Protein AF-A0A9P4HRK6-F1 (afdb_monomer_lite)

Sequence (209 aa):
PSHSWQYAALIAGALSLLVDLEAGLVAAPEVRLLEMAVCRDWYRKREPDIIGPPPWSYVPEALCKGDGIQVELAWVRAWKAVAGAVPGYLHETLPTRLVWASAAFQFLGGGNRVLLSLVNTVIVDVAPKEKRINLLREILMTDRFFTREDRTTTFYLIGAAVFLTDILSSLAGAVLLSRDLWLPYKFATPILLLAFPLTLALPETLPQP

Radius of gyration: 23.63 Å; chains: 1; bounding box: 54×34×72 Å

Secondary structure (DSSP, 8-state):
-TTHHHHHHHHHHHHHHHHHHHHHHHHHHHHHHHHHHHHHHHHHTT-GGGSPPTTT----GGGGGSHHHHHHHHHHHHHHHHHTTHHHHTTTTS-TTTHHHHTTSS-SS-HHHHHHHHHHHHHHHHS------SSTTTT---TTSS-S-TTHHHHHHHHHHHHHHHHHHHHHHHHHHTT-TTHHHHHHHHHHHHHHHHHTTS-SSPPP-

Organism: NCBI:txid1314787

pLDDT: mean 76.78, std 16.69, range [40.75, 95.88]

Foldseek 3Di:
DVCLLVLLLVLLLLLLLLQLLLCLLCVVLVLVVLLFVLLQVVCVVPPQVQFDDDDVRTHDPVSSPDPVSVVVSVVVVVVLVVQLCVCVVCVVPDDPVCVVVCCPGCVNPPGSVVSNVVSLVSLQPSQDDDPDDDPVPPPDPPPPDDDDDRRVVSVVVSVVSSVVSSVVSNVNSVVLCVPPSCRSVVVSVVSVVVSVVSVVVNDPDDDDD

Structure (mmCIF, N/CA/C/O backbone):
data_AF-A0A9P4HRK6-F1
#
_entry.id   AF-A0A9P4HRK6-F1
#
loop_
_atom_site.group_PDB
_atom_site.id
_atom_site.type_symbol
_atom_site.label_atom_id
_atom_site.label_alt_id
_atom_site.label_comp_id
_atom_site.label_asym_id
_atom_site.label_entity_id
_atom_site.label_seq_id
_atom_site.pdbx_PDB_ins_code
_atom_site.Cartn_x
_atom_site.Cartn_y
_atom_site.Cartn_z
_atom_site.occupancy
_atom_site.B_iso_or_equiv
_atom_site.auth_seq_id
_atom_site.auth_comp_id
_atom_site.auth_asym_id
_atom_site.auth_atom_id
_atom_site.pdbx_PDB_model_num
ATOM 1 N N . PRO A 1 1 ? -21.243 -5.279 31.121 1.00 51.66 1 PRO A N 1
ATOM 2 C CA . PRO A 1 1 ? -21.645 -4.095 30.317 1.00 51.66 1 PRO A CA 1
ATOM 3 C C . PRO A 1 1 ? -20.504 -3.086 30.088 1.00 51.66 1 PRO A C 1
ATOM 5 O O . PRO A 1 1 ? -20.227 -2.748 28.946 1.00 51.66 1 PRO A O 1
ATOM 8 N N . SER A 1 2 ? -19.825 -2.620 31.143 1.00 53.25 2 SER A N 1
ATOM 9 C CA . SER A 1 2 ? -18.851 -1.512 31.079 1.00 53.25 2 SER A CA 1
ATOM 10 C C . SER A 1 2 ? -17.565 -1.780 30.282 1.00 53.25 2 SER A C 1
ATOM 12 O O . SER A 1 2 ? -17.041 -0.845 29.696 1.00 53.25 2 SER A O 1
ATOM 14 N N . HIS A 1 3 ? -17.057 -3.015 30.219 1.00 59.84 3 HIS A N 1
ATOM 15 C CA . HIS A 1 3 ? -15.804 -3.319 29.500 1.00 59.84 3 HIS A CA 1
ATOM 16 C C . HIS A 1 3 ? -15.975 -3.596 27.995 1.00 59.84 3 HIS A C 1
ATOM 18 O O . HIS A 1 3 ? -14.996 -3.572 27.253 1.00 59.84 3 HIS A O 1
ATOM 24 N N . SER A 1 4 ? -17.199 -3.845 27.518 1.00 68.81 4 SER A N 1
ATOM 25 C CA . SER A 1 4 ? -17.443 -4.293 26.137 1.00 68.81 4 SER A CA 1
ATOM 26 C C . SER A 1 4 ? -17.054 -3.247 25.083 1.00 68.81 4 SER A C 1
ATOM 28 O O . SER A 1 4 ? -16.526 -3.608 24.035 1.00 68.81 4 SER A O 1
ATOM 30 N N . TRP A 1 5 ? -17.256 -1.955 25.371 1.00 71.25 5 TRP A N 1
ATOM 31 C CA . TRP A 1 5 ? -16.867 -0.869 24.463 1.00 71.25 5 TRP A CA 1
ATOM 32 C C . TRP A 1 5 ? -15.348 -0.642 24.441 1.00 71.25 5 TRP A C 1
ATOM 34 O O . TRP A 1 5 ? -14.784 -0.379 23.384 1.00 71.25 5 TRP A O 1
ATOM 44 N N . GLN A 1 6 ? -14.669 -0.815 25.582 1.00 74.25 6 GLN A N 1
ATOM 45 C CA . GLN A 1 6 ? -13.210 -0.685 25.685 1.00 74.25 6 GLN A CA 1
ATOM 46 C C . GLN A 1 6 ? -12.507 -1.738 24.820 1.00 74.25 6 GLN A C 1
ATOM 48 O O . GLN A 1 6 ? -11.583 -1.418 24.079 1.00 74.25 6 GLN A O 1
ATOM 53 N N . TYR A 1 7 ? -12.989 -2.984 24.867 1.00 77.75 7 TYR A N 1
ATOM 54 C CA . TYR A 1 7 ? -12.492 -4.082 24.035 1.00 77.75 7 TYR A CA 1
ATOM 55 C C . TYR A 1 7 ? -12.660 -3.795 22.534 1.00 77.75 7 TYR A C 1
ATOM 57 O O . TYR A 1 7 ? -11.699 -3.908 21.775 1.00 77.75 7 TYR A O 1
ATOM 65 N N . ALA A 1 8 ? -13.849 -3.345 22.115 1.00 78.31 8 ALA A N 1
ATOM 66 C CA . ALA A 1 8 ? -14.118 -2.990 20.722 1.00 78.31 8 ALA A CA 1
ATOM 67 C C . ALA A 1 8 ? -13.233 -1.828 20.229 1.00 78.31 8 ALA A C 1
ATOM 69 O O . ALA A 1 8 ? -12.660 -1.913 19.144 1.00 78.31 8 ALA A O 1
ATOM 70 N N . ALA A 1 9 ? -13.056 -0.778 21.041 1.00 77.69 9 ALA A N 1
ATOM 71 C CA . ALA A 1 9 ? -12.191 0.357 20.714 1.00 77.69 9 ALA A CA 1
ATOM 72 C C . ALA A 1 9 ? -10.701 -0.030 20.623 1.00 77.69 9 ALA A C 1
ATOM 74 O O . ALA A 1 9 ? -9.990 0.478 19.756 1.00 77.69 9 ALA A O 1
ATOM 75 N N . LEU A 1 10 ? -10.231 -0.953 21.472 1.00 81.56 10 LEU A N 1
ATOM 76 C CA . LEU A 1 10 ? -8.856 -1.465 21.425 1.00 81.56 10 LEU A CA 1
ATOM 77 C C . LEU A 1 10 ? -8.591 -2.313 20.173 1.00 81.56 10 LEU A C 1
ATOM 79 O O . LEU A 1 10 ? -7.548 -2.133 19.547 1.00 81.56 10 LEU A O 1
ATOM 83 N N . ILE A 1 11 ? -9.522 -3.190 19.772 1.00 83.69 11 ILE A N 1
ATOM 84 C CA . ILE A 1 11 ? -9.390 -3.960 18.521 1.00 83.69 11 ILE A CA 1
ATOM 85 C C . ILE A 1 11 ? -9.445 -3.027 17.309 1.00 83.69 11 ILE A C 1
ATOM 87 O O . ILE A 1 11 ? -8.603 -3.144 16.424 1.00 83.69 11 ILE A O 1
ATOM 91 N N . ALA A 1 12 ? -10.379 -2.072 17.289 1.00 81.75 12 ALA A N 1
ATOM 92 C CA . ALA A 1 12 ? -10.478 -1.069 16.232 1.00 81.75 12 ALA A CA 1
ATOM 93 C C . ALA A 1 12 ? -9.172 -0.263 16.080 1.00 81.75 12 ALA A C 1
ATOM 95 O O . ALA A 1 12 ? -8.618 -0.185 14.986 1.00 81.75 12 ALA A O 1
ATOM 96 N N . GLY A 1 13 ? -8.625 0.264 17.182 1.00 83.56 13 GLY A N 1
ATOM 97 C CA . GLY A 1 13 ? -7.347 0.980 17.171 1.00 83.56 13 GLY A CA 1
ATOM 98 C C . GLY A 1 13 ? -6.170 0.107 16.720 1.00 83.56 13 GLY A C 1
ATOM 99 O O . GLY A 1 13 ? -5.383 0.533 15.878 1.00 83.56 13 GLY A O 1
ATOM 100 N N . ALA A 1 14 ? -6.065 -1.128 17.224 1.00 86.31 14 ALA A N 1
ATOM 101 C CA . ALA A 1 14 ? -5.019 -2.067 16.814 1.00 86.31 14 ALA A CA 1
ATOM 102 C C . ALA A 1 14 ? -5.104 -2.428 15.321 1.00 86.31 14 ALA A C 1
ATOM 104 O O . ALA A 1 14 ? -4.073 -2.539 14.660 1.00 86.31 14 ALA A O 1
ATOM 105 N N . LEU A 1 15 ? -6.319 -2.571 14.784 1.00 86.56 15 LEU A N 1
ATOM 106 C CA . LEU A 1 15 ? -6.559 -2.865 13.375 1.00 86.56 15 LEU A CA 1
ATOM 107 C C . LEU A 1 15 ? -6.090 -1.720 12.465 1.00 86.56 15 LEU A C 1
ATOM 109 O O . LEU A 1 15 ? -5.368 -1.999 11.513 1.00 86.56 15 LEU A O 1
ATOM 113 N N . SER A 1 16 ? -6.406 -0.454 12.778 1.00 86.31 16 SER A N 1
ATOM 114 C CA . SER A 1 16 ? -5.853 0.693 12.031 1.00 86.31 16 SER A CA 1
ATOM 115 C C . SER A 1 16 ? -4.323 0.676 12.042 1.00 86.31 16 SER A C 1
ATOM 117 O O . SER A 1 16 ? -3.693 0.669 10.988 1.00 86.31 16 SER A O 1
ATOM 119 N N . LEU A 1 17 ? -3.717 0.570 13.233 1.00 88.69 17 LEU A N 1
ATOM 120 C CA . LEU A 1 17 ? -2.260 0.612 13.395 1.00 88.69 17 LEU A CA 1
ATOM 121 C C . LEU A 1 17 ? -1.539 -0.498 12.615 1.00 88.69 17 LEU A C 1
ATOM 123 O O . LEU A 1 17 ? -0.464 -0.256 12.077 1.00 88.69 17 LEU A O 1
ATOM 127 N N . LEU A 1 18 ? -2.113 -1.701 12.518 1.00 90.31 18 LEU A N 1
ATOM 128 C CA . LEU A 1 18 ? -1.525 -2.799 11.744 1.00 90.31 18 LEU A CA 1
ATOM 129 C C . LEU A 1 18 ? -1.595 -2.571 10.229 1.00 90.31 18 LEU A C 1
ATOM 131 O O . LEU A 1 18 ? -0.656 -2.933 9.521 1.00 90.31 18 LEU A O 1
ATOM 135 N N . VAL A 1 19 ? -2.680 -1.979 9.729 1.00 87.38 19 VAL A N 1
ATOM 136 C CA . VAL A 1 19 ? -2.866 -1.744 8.288 1.00 87.38 19 VAL A CA 1
ATOM 137 C C . VAL A 1 19 ? -2.069 -0.520 7.827 1.00 87.38 19 VAL A C 1
ATOM 139 O O . VAL A 1 19 ? -1.471 -0.551 6.754 1.00 87.38 19 VAL A O 1
ATOM 142 N N . ASP A 1 20 ? -1.962 0.522 8.652 1.00 89.62 20 ASP A N 1
ATOM 143 C CA . ASP A 1 20 ? -1.097 1.670 8.358 1.00 89.62 20 ASP A CA 1
ATOM 144 C C . ASP A 1 20 ? 0.397 1.300 8.454 1.00 89.62 20 ASP A C 1
ATOM 146 O O . ASP A 1 20 ? 1.196 1.735 7.623 1.00 89.62 20 ASP A O 1
ATOM 150 N N . LEU A 1 21 ? 0.772 0.411 9.388 1.00 91.56 21 LEU A N 1
ATOM 151 C CA . LEU A 1 21 ? 2.111 -0.190 9.456 1.00 91.56 21 LEU A CA 1
ATOM 152 C C . LEU A 1 21 ? 2.451 -0.996 8.191 1.00 91.56 21 LEU A C 1
ATOM 154 O O . LEU A 1 21 ? 3.575 -0.907 7.700 1.00 91.56 21 LEU A O 1
ATOM 158 N N . GLU A 1 22 ? 1.503 -1.779 7.669 1.00 92.19 22 GLU A N 1
ATOM 159 C CA . GLU A 1 22 ? 1.645 -2.528 6.413 1.00 92.19 22 GLU A CA 1
ATOM 160 C C . GLU A 1 22 ? 1.851 -1.580 5.225 1.00 92.19 22 GLU A C 1
ATOM 162 O O . GLU A 1 22 ? 2.860 -1.682 4.521 1.00 92.19 22 GLU A O 1
ATOM 167 N N . ALA A 1 23 ? 0.948 -0.608 5.067 1.00 88.81 23 ALA A N 1
ATOM 168 C CA . ALA A 1 23 ? 0.941 0.329 3.951 1.00 88.81 23 ALA A CA 1
ATOM 169 C C . ALA A 1 23 ? 2.232 1.164 3.876 1.00 88.81 23 ALA A C 1
ATOM 171 O O . ALA A 1 23 ? 2.829 1.282 2.799 1.00 88.81 23 ALA A O 1
ATOM 172 N N . GLY A 1 24 ? 2.704 1.705 5.006 1.00 91.56 24 GLY A N 1
ATOM 173 C CA . GLY A 1 24 ? 3.952 2.471 5.053 1.00 91.56 24 GLY A CA 1
ATOM 174 C C . GLY A 1 24 ? 5.199 1.614 4.800 1.00 91.56 24 GLY A C 1
ATOM 175 O O . GLY A 1 24 ? 6.128 2.070 4.128 1.00 91.56 24 GLY A O 1
ATOM 176 N N . LEU A 1 25 ? 5.204 0.339 5.226 1.00 93.12 25 LEU A N 1
ATOM 177 C CA . LEU A 1 25 ? 6.303 -0.589 4.923 1.00 93.12 25 LEU A CA 1
ATOM 178 C C . LEU A 1 25 ? 6.480 -0.819 3.414 1.00 93.12 25 LEU A C 1
ATOM 180 O O . LEU A 1 25 ? 7.618 -0.948 2.959 1.00 93.12 25 LEU A O 1
ATOM 184 N N . VAL A 1 26 ? 5.386 -0.898 2.643 1.00 92.69 26 VAL A N 1
ATOM 185 C CA . VAL A 1 26 ? 5.423 -1.232 1.203 1.00 92.69 26 VAL A CA 1
ATOM 186 C C . VAL A 1 26 ? 5.451 -0.018 0.269 1.00 92.69 26 VAL A C 1
ATOM 188 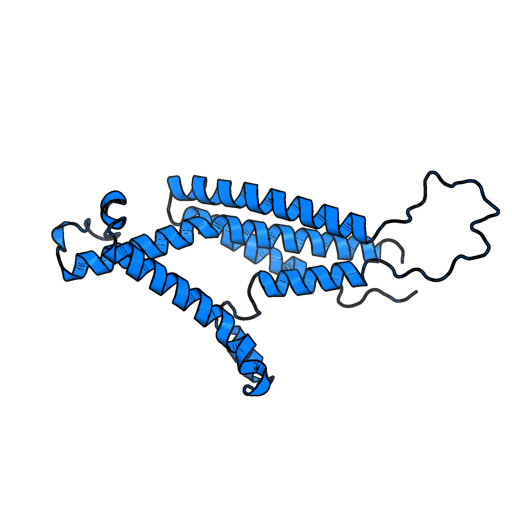O O . VAL A 1 26 ? 5.894 -0.156 -0.87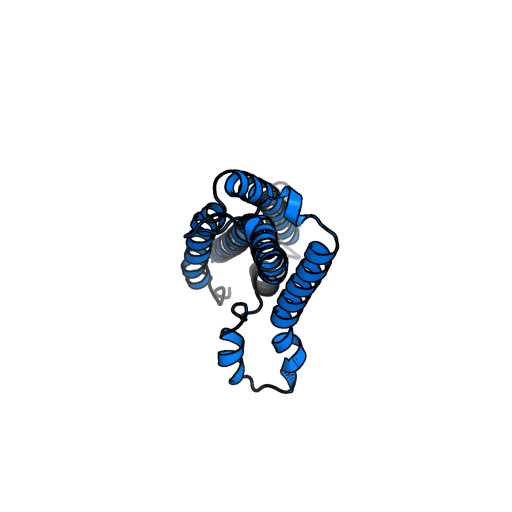3 1.00 92.69 26 VAL A O 1
ATOM 191 N N . ALA A 1 27 ? 5.065 1.175 0.737 1.00 90.44 27 ALA A N 1
ATOM 192 C CA . ALA A 1 27 ? 4.902 2.374 -0.093 1.00 90.44 27 ALA A CA 1
ATOM 193 C C . ALA A 1 27 ? 6.147 2.757 -0.923 1.00 90.44 27 ALA A C 1
ATOM 195 O O . ALA A 1 27 ? 6.054 2.944 -2.139 1.00 90.44 27 ALA A O 1
ATOM 196 N N . ALA A 1 28 ? 7.325 2.861 -0.298 1.00 91.94 28 ALA A N 1
ATOM 197 C CA . ALA A 1 28 ? 8.573 3.161 -1.010 1.00 91.94 28 ALA A CA 1
ATOM 198 C C . ALA A 1 28 ? 9.122 1.961 -1.827 1.00 91.94 28 ALA A C 1
ATOM 200 O O . ALA A 1 28 ? 9.482 2.158 -2.995 1.00 91.94 28 ALA A O 1
ATOM 201 N N . PRO A 1 29 ? 9.148 0.718 -1.294 1.00 91.38 29 PRO A N 1
ATOM 202 C CA . PRO A 1 29 ? 9.511 -0.477 -2.064 1.00 91.38 29 PRO A CA 1
ATOM 203 C C . PRO A 1 29 ? 8.697 -0.692 -3.340 1.00 91.38 29 PRO A C 1
ATOM 205 O O . PRO A 1 29 ? 9.256 -1.119 -4.349 1.00 91.38 29 PRO A O 1
ATOM 208 N N . GLU A 1 30 ? 7.394 -0.397 -3.327 1.00 91.25 30 GLU A N 1
ATOM 209 C CA . GLU A 1 30 ? 6.526 -0.503 -4.505 1.00 91.25 30 GLU A CA 1
ATOM 210 C C . GLU A 1 30 ? 7.011 0.385 -5.651 1.00 91.25 30 GLU A C 1
ATOM 212 O O . GLU A 1 30 ? 7.207 -0.095 -6.769 1.00 91.25 30 GLU A O 1
ATOM 217 N N . VAL A 1 31 ? 7.239 1.674 -5.379 1.00 92.00 31 VAL A N 1
ATOM 218 C CA . VAL A 1 31 ? 7.697 2.622 -6.405 1.00 92.00 31 VAL A CA 1
ATOM 219 C C . VAL A 1 31 ? 9.032 2.164 -6.990 1.00 92.00 31 VAL A C 1
ATOM 221 O O . VAL A 1 31 ? 9.227 2.246 -8.202 1.00 92.00 31 VAL A O 1
ATOM 224 N N . ARG A 1 32 ? 9.919 1.608 -6.155 1.00 91.75 32 ARG A N 1
ATOM 225 C CA . ARG A 1 32 ? 11.226 1.100 -6.584 1.00 91.75 32 ARG A CA 1
ATOM 226 C C . ARG A 1 32 ? 11.139 -0.193 -7.406 1.00 91.75 32 ARG A C 1
ATOM 228 O O . ARG A 1 32 ? 11.883 -0.338 -8.374 1.00 91.75 32 ARG A O 1
ATOM 235 N N . LEU A 1 33 ? 10.218 -1.102 -7.076 1.00 90.50 33 LEU A N 1
ATOM 236 C CA . LEU A 1 33 ? 9.906 -2.293 -7.882 1.00 90.50 33 LEU A CA 1
ATOM 237 C C . LEU A 1 33 ? 9.362 -1.917 -9.265 1.00 90.50 33 LEU A C 1
ATOM 239 O O . LEU A 1 33 ? 9.834 -2.442 -10.273 1.00 90.50 33 LEU A O 1
ATOM 243 N N . LEU A 1 34 ? 8.399 -0.990 -9.316 1.00 91.50 34 LEU A N 1
ATOM 244 C CA . LEU A 1 34 ? 7.810 -0.512 -10.569 1.00 91.50 34 LEU A CA 1
ATOM 245 C C . LEU A 1 34 ? 8.852 0.211 -11.434 1.00 91.50 34 LEU A C 1
ATOM 247 O O . LEU A 1 34 ? 8.955 -0.076 -12.625 1.00 91.50 34 LEU A O 1
ATOM 251 N N . GLU A 1 35 ? 9.676 1.079 -10.837 1.00 93.75 35 GLU A N 1
ATOM 252 C CA . GLU A 1 35 ? 10.785 1.752 -11.526 1.00 93.75 35 GLU A CA 1
ATOM 253 C C . GLU A 1 35 ? 11.758 0.738 -12.138 1.00 93.75 35 GLU A C 1
ATOM 255 O O . GLU A 1 35 ? 12.137 0.863 -13.299 1.00 93.75 35 GLU A O 1
ATOM 260 N N . MET A 1 36 ? 12.129 -0.302 -11.385 1.00 90.69 36 MET A N 1
ATOM 261 C CA . MET A 1 36 ? 13.042 -1.350 -11.842 1.00 90.69 36 MET A CA 1
ATOM 262 C C . MET A 1 36 ? 12.465 -2.186 -12.994 1.00 90.69 36 MET A C 1
ATOM 264 O O . MET A 1 36 ? 13.203 -2.547 -13.912 1.00 90.69 36 MET A O 1
ATOM 268 N N . ALA A 1 37 ? 11.161 -2.479 -12.968 1.00 91.00 37 ALA A N 1
ATOM 269 C CA . ALA A 1 37 ? 10.478 -3.197 -14.041 1.00 91.00 37 ALA A CA 1
ATOM 270 C C . ALA A 1 37 ? 10.422 -2.363 -15.334 1.00 91.00 37 ALA A C 1
ATOM 272 O O . ALA A 1 37 ? 10.894 -2.822 -16.375 1.00 91.00 37 ALA A O 1
ATOM 273 N N . VAL A 1 38 ? 9.942 -1.116 -15.248 1.00 94.00 38 VAL A N 1
ATOM 274 C CA . VAL A 1 38 ? 9.873 -0.184 -16.389 1.00 94.00 38 VAL A CA 1
ATOM 275 C C . VAL A 1 38 ? 11.269 0.074 -16.966 1.00 94.00 38 VAL A C 1
ATOM 277 O O . VAL A 1 38 ? 11.471 -0.042 -18.170 1.00 94.00 38 VAL A O 1
ATOM 280 N N . CYS A 1 39 ? 12.265 0.326 -16.113 1.00 94.12 39 CYS A N 1
ATOM 281 C CA . CYS A 1 39 ? 13.660 0.519 -16.512 1.00 94.12 39 CYS A CA 1
ATOM 282 C C . CYS A 1 39 ? 14.227 -0.694 -17.276 1.00 94.12 39 CYS A C 1
ATOM 284 O O . CYS A 1 39 ? 14.850 -0.534 -18.328 1.00 94.12 39 CYS A O 1
ATOM 286 N N . ARG A 1 40 ? 13.959 -1.922 -16.808 1.00 91.81 40 ARG A N 1
ATOM 287 C CA . ARG A 1 40 ? 14.360 -3.153 -17.509 1.00 91.81 40 ARG A CA 1
ATOM 288 C C . ARG A 1 40 ? 13.714 -3.263 -18.889 1.00 91.81 40 ARG A C 1
ATOM 290 O O . ARG A 1 40 ? 14.416 -3.563 -19.852 1.00 91.81 40 ARG A O 1
ATOM 297 N N . ASP A 1 41 ? 12.408 -3.029 -19.004 1.00 91.75 41 ASP A N 1
ATOM 298 C CA . ASP A 1 41 ? 11.696 -3.130 -20.285 1.00 91.75 41 ASP A CA 1
ATOM 299 C C . ASP A 1 41 ? 12.005 -1.973 -21.251 1.00 91.75 41 ASP A C 1
ATOM 301 O O . ASP A 1 41 ? 11.934 -2.152 -22.472 1.00 91.75 41 ASP A O 1
ATOM 305 N N . TRP A 1 42 ? 12.422 -0.818 -20.728 1.00 93.00 42 TRP A N 1
ATOM 306 C CA . TRP A 1 42 ? 12.937 0.312 -21.500 1.00 93.00 42 TRP A CA 1
ATOM 307 C C . TRP A 1 42 ? 14.276 -0.011 -22.175 1.00 93.00 42 TRP A C 1
ATOM 309 O O . TRP A 1 42 ? 14.427 0.233 -23.377 1.00 93.00 42 TRP A O 1
ATOM 319 N N . TYR A 1 43 ? 15.223 -0.591 -21.428 1.00 92.88 43 TYR A N 1
ATOM 320 C CA . TYR A 1 43 ? 16.538 -0.987 -21.948 1.00 92.88 43 TYR A CA 1
ATOM 321 C C . TYR A 1 43 ? 16.480 -2.248 -22.819 1.00 92.88 43 TYR A C 1
ATOM 323 O O . TYR A 1 43 ? 17.116 -2.287 -23.870 1.00 92.88 43 TYR A O 1
ATOM 331 N N . ARG A 1 44 ? 15.629 -3.228 -22.481 1.00 90.94 44 ARG A N 1
ATOM 332 C CA . ARG A 1 44 ? 15.424 -4.481 -23.244 1.00 90.94 44 ARG A CA 1
ATOM 333 C C . ARG A 1 44 ? 15.075 -4.259 -24.723 1.00 90.94 44 ARG A C 1
ATOM 335 O O . ARG A 1 44 ? 15.342 -5.130 -25.542 1.00 90.94 44 ARG A O 1
ATOM 342 N N . LYS A 1 45 ? 14.473 -3.113 -25.059 1.00 91.56 45 LYS A N 1
ATOM 343 C CA . LYS A 1 45 ? 14.066 -2.729 -26.424 1.00 91.56 45 LYS A CA 1
ATOM 344 C C . LYS A 1 45 ? 15.100 -1.865 -27.167 1.00 91.56 45 LYS A C 1
ATOM 346 O O . LYS A 1 45 ? 14.834 -1.488 -28.305 1.00 91.56 45 LYS A O 1
ATOM 351 N N . ARG A 1 46 ? 16.214 -1.484 -26.527 1.00 92.12 46 ARG A N 1
ATOM 352 C CA . ARG A 1 46 ? 17.173 -0.482 -27.037 1.00 92.12 46 ARG A CA 1
ATOM 353 C C . ARG A 1 46 ? 18.625 -0.941 -26.932 1.00 92.12 46 ARG A C 1
ATOM 355 O O . ARG A 1 46 ? 19.302 -1.053 -27.943 1.00 92.12 46 ARG A O 1
ATOM 362 N N . GLU A 1 47 ? 19.070 -1.216 -25.712 1.00 92.00 47 GLU A N 1
ATOM 363 C CA . GLU A 1 47 ? 20.460 -1.501 -25.347 1.00 92.00 47 GLU A CA 1
ATOM 364 C C . GLU A 1 47 ? 20.446 -2.643 -24.313 1.00 92.00 47 GLU A C 1
ATOM 366 O O . GLU A 1 47 ? 20.498 -2.400 -23.103 1.00 92.00 47 GLU A O 1
ATOM 371 N N . PRO A 1 48 ? 20.284 -3.905 -24.759 1.00 89.69 48 PRO A N 1
ATOM 372 C CA . PRO A 1 48 ? 20.135 -5.045 -23.855 1.00 89.69 48 PRO A CA 1
ATOM 373 C C . PRO A 1 48 ? 21.415 -5.349 -23.063 1.00 89.69 48 PRO A C 1
ATOM 375 O O . PRO A 1 48 ? 21.318 -5.898 -21.970 1.00 89.69 48 PRO A O 1
ATOM 378 N N . ASP A 1 49 ? 22.586 -4.944 -23.562 1.00 89.38 49 ASP A N 1
ATOM 379 C CA . ASP A 1 49 ? 23.901 -5.200 -22.949 1.00 89.38 49 ASP A CA 1
ATOM 380 C C . ASP A 1 49 ? 24.103 -4.479 -21.599 1.00 89.38 49 ASP A C 1
ATOM 382 O O . ASP A 1 49 ? 24.971 -4.848 -20.810 1.00 89.38 49 ASP A O 1
ATOM 386 N N . ILE A 1 50 ? 23.276 -3.468 -21.308 1.00 89.19 50 ILE A N 1
ATOM 387 C CA . ILE A 1 50 ? 23.231 -2.752 -20.019 1.00 89.19 50 ILE A CA 1
ATOM 388 C C . ILE A 1 50 ? 22.557 -3.602 -18.922 1.00 89.19 50 ILE A C 1
ATOM 390 O O . ILE A 1 50 ? 22.721 -3.343 -17.725 1.00 89.19 50 ILE A O 1
ATOM 394 N N . ILE A 1 51 ? 21.786 -4.623 -19.305 1.00 89.88 51 ILE A N 1
ATOM 395 C CA . ILE A 1 51 ? 21.049 -5.484 -18.381 1.00 89.88 51 ILE A CA 1
ATOM 396 C C . ILE A 1 51 ? 21.984 -6.573 -17.846 1.00 89.88 51 ILE A C 1
ATOM 398 O O . ILE A 1 51 ? 22.581 -7.331 -18.605 1.00 89.88 51 ILE A O 1
ATOM 402 N N . GLY A 1 52 ? 22.066 -6.697 -16.518 1.00 85.44 52 GLY A N 1
ATOM 403 C CA . GLY A 1 52 ? 22.881 -7.729 -15.880 1.00 85.44 52 GLY A CA 1
ATOM 404 C C . GLY A 1 52 ? 22.478 -9.168 -16.258 1.00 85.44 52 GLY A C 1
ATOM 405 O O . GLY A 1 52 ? 21.368 -9.416 -16.746 1.00 85.44 52 GLY A O 1
ATOM 406 N N . PRO A 1 53 ? 23.350 -10.155 -15.989 1.00 85.12 53 PRO A N 1
ATOM 407 C CA . PRO A 1 53 ? 23.068 -11.552 -16.300 1.00 85.12 53 PRO A CA 1
ATOM 408 C C . PRO A 1 53 ? 21.834 -12.102 -15.548 1.00 85.12 53 PRO A C 1
ATOM 410 O O . PRO A 1 53 ? 21.437 -11.577 -14.496 1.00 85.12 53 PRO A O 1
ATOM 413 N N . PRO A 1 54 ? 21.214 -13.181 -16.064 1.00 81.62 54 PRO A N 1
ATOM 414 C CA . PRO A 1 54 ? 20.188 -13.926 -15.338 1.00 81.62 54 PRO A CA 1
ATOM 415 C C . PRO A 1 54 ? 20.758 -14.537 -14.036 1.00 81.62 54 PRO A C 1
ATOM 417 O O . PRO A 1 54 ? 21.969 -14.732 -13.926 1.00 81.62 54 PRO A O 1
ATOM 420 N N . PRO A 1 55 ? 19.912 -14.862 -13.037 1.00 75.75 55 PRO A N 1
ATOM 421 C CA . PRO A 1 55 ? 18.448 -14.894 -13.103 1.00 75.75 55 PRO A CA 1
ATOM 422 C C . PRO A 1 55 ? 17.769 -13.530 -12.912 1.00 75.75 55 PRO A C 1
ATOM 424 O O . PRO A 1 55 ? 16.630 -13.361 -13.335 1.00 75.75 55 PRO A O 1
ATOM 427 N N . TRP A 1 56 ? 18.438 -12.560 -12.280 1.00 72.31 56 TRP A N 1
ATOM 428 C CA . TRP A 1 56 ? 17.768 -11.343 -11.809 1.00 72.31 56 TRP A CA 1
ATOM 429 C C . TRP A 1 56 ? 17.757 -10.185 -12.801 1.00 72.31 56 TRP A C 1
ATOM 431 O O . TRP A 1 56 ? 16.891 -9.324 -12.668 1.00 72.31 56 TRP A O 1
ATOM 441 N N . SER A 1 57 ? 18.678 -10.139 -13.772 1.00 82.31 57 SER A N 1
ATOM 442 C CA . SER A 1 57 ? 18.713 -9.132 -14.846 1.00 82.31 57 SER A CA 1
ATOM 443 C C . SER A 1 57 ? 18.483 -7.691 -14.374 1.00 82.31 57 SER A C 1
ATOM 445 O O . SER A 1 57 ? 17.570 -6.989 -1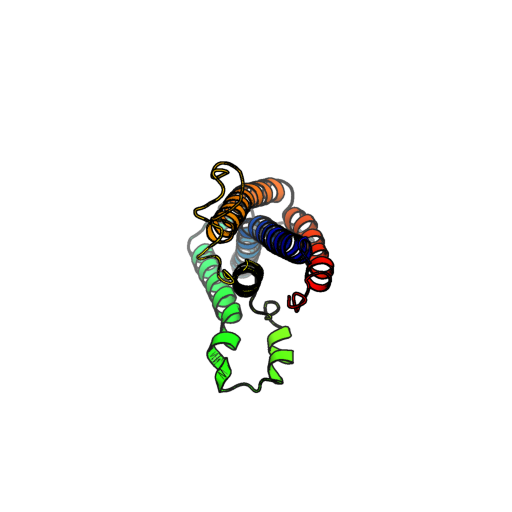4.815 1.00 82.31 57 SER A O 1
ATOM 447 N N . TYR A 1 58 ? 19.265 -7.272 -13.383 1.00 86.06 58 TYR A N 1
ATOM 448 C CA . TYR A 1 58 ? 19.167 -5.944 -12.781 1.00 86.06 58 TYR A CA 1
ATOM 449 C C . TYR A 1 58 ? 19.776 -4.856 -13.682 1.00 86.06 58 TYR A C 1
ATOM 451 O O . TYR A 1 58 ? 20.697 -5.129 -14.450 1.00 86.06 58 TYR A O 1
ATOM 459 N N . VAL A 1 59 ? 19.266 -3.628 -13.561 1.00 91.06 59 VAL A N 1
ATOM 460 C CA . VAL A 1 59 ? 19.808 -2.416 -14.194 1.00 91.06 59 VAL A CA 1
ATOM 461 C C . VAL A 1 59 ? 20.188 -1.436 -13.072 1.00 91.06 59 VAL A C 1
ATOM 463 O O . VAL A 1 59 ? 19.357 -1.210 -12.188 1.00 91.06 59 VAL A O 1
ATOM 466 N N . PRO A 1 60 ? 21.411 -0.868 -13.055 1.00 89.69 60 PRO A N 1
ATOM 467 C CA . PRO A 1 60 ? 21.849 0.073 -12.022 1.00 89.69 60 PRO A CA 1
ATOM 468 C C . PRO A 1 60 ? 20.903 1.267 -11.826 1.00 89.69 60 PRO A C 1
ATOM 470 O O . PRO A 1 60 ? 20.466 1.887 -12.792 1.00 89.69 60 PRO A O 1
ATOM 473 N N . GLU A 1 61 ? 20.643 1.642 -10.568 1.00 89.50 61 GLU A N 1
ATOM 474 C CA . GLU A 1 61 ? 19.624 2.647 -10.217 1.00 89.50 61 GLU A CA 1
ATOM 475 C C . GLU A 1 61 ? 19.794 3.991 -10.935 1.00 89.50 61 GLU A C 1
ATOM 477 O O . GLU A 1 61 ? 18.805 4.577 -11.373 1.00 89.50 61 GLU A O 1
ATOM 482 N N . ALA A 1 62 ? 21.034 4.462 -11.080 1.00 91.12 62 ALA A N 1
ATOM 483 C CA . ALA A 1 62 ? 21.339 5.738 -11.722 1.00 91.12 62 ALA A CA 1
ATOM 484 C C . ALA A 1 62 ? 20.834 5.814 -13.177 1.00 91.12 62 ALA A C 1
ATOM 486 O O . ALA A 1 62 ? 20.435 6.885 -13.626 1.00 91.12 62 ALA A O 1
ATOM 487 N N . LEU A 1 63 ? 20.785 4.682 -13.889 1.00 91.56 63 LEU A N 1
ATOM 488 C CA . LEU A 1 63 ? 20.295 4.608 -15.270 1.00 91.56 63 LEU A CA 1
ATOM 489 C C . LEU A 1 63 ? 18.758 4.641 -15.348 1.00 91.56 63 LEU A C 1
ATOM 491 O O . LEU A 1 63 ? 18.194 5.024 -16.367 1.00 91.56 63 LEU A O 1
ATOM 495 N N . CYS A 1 64 ? 18.063 4.307 -14.257 1.00 92.75 64 CYS A N 1
ATOM 496 C CA . CYS A 1 64 ? 16.601 4.301 -14.202 1.00 92.75 64 CYS A CA 1
ATOM 497 C C . CYS A 1 64 ? 15.976 5.684 -13.933 1.00 92.75 64 CYS A C 1
ATOM 499 O O . CYS A 1 64 ? 14.752 5.811 -13.929 1.00 92.75 64 CYS A O 1
ATOM 501 N N . LYS A 1 65 ? 16.786 6.731 -13.712 1.00 94.56 65 LYS A N 1
ATOM 502 C CA . LYS A 1 65 ? 16.303 8.093 -13.406 1.00 94.56 65 LYS A CA 1
ATOM 503 C C . LYS A 1 65 ? 16.078 8.983 -14.640 1.00 94.56 65 LYS A C 1
ATOM 505 O O . LYS A 1 65 ? 15.680 10.128 -14.475 1.00 94.56 65 LYS A O 1
ATOM 510 N N . GLY A 1 66 ? 16.311 8.478 -15.855 1.00 93.88 66 GLY A N 1
ATOM 511 C CA . GLY A 1 66 ? 16.075 9.230 -17.095 1.00 93.88 66 GLY A CA 1
ATOM 512 C C . GLY A 1 66 ? 14.589 9.509 -17.364 1.00 93.88 66 GLY A C 1
ATOM 513 O O . GLY A 1 66 ? 13.737 8.656 -17.110 1.00 93.88 66 GLY A O 1
ATOM 514 N N . ASP A 1 67 ? 14.283 10.683 -17.926 1.00 93.00 67 ASP A N 1
ATOM 515 C CA . ASP A 1 67 ? 12.918 11.233 -18.014 1.00 93.00 67 ASP A CA 1
ATOM 516 C C . ASP A 1 67 ? 11.896 10.280 -18.652 1.00 93.00 67 ASP A C 1
ATOM 518 O O . ASP A 1 67 ? 10.787 10.128 -18.144 1.00 93.00 67 ASP A O 1
ATOM 522 N N . GLY A 1 68 ? 12.270 9.579 -19.728 1.00 92.44 68 GLY A N 1
ATOM 523 C CA . GLY A 1 68 ? 11.385 8.621 -20.404 1.00 92.44 68 GLY A CA 1
ATOM 524 C C . GLY A 1 68 ? 10.924 7.468 -19.502 1.00 92.44 68 GLY A C 1
ATOM 525 O O . GLY A 1 68 ? 9.756 7.087 -19.542 1.00 92.44 68 GLY A O 1
ATOM 526 N N . ILE A 1 69 ? 11.811 6.975 -18.630 1.00 94.44 69 ILE A N 1
ATOM 527 C CA . ILE A 1 69 ? 11.507 5.924 -17.645 1.00 94.44 69 ILE A CA 1
ATOM 528 C C . ILE A 1 69 ? 10.609 6.489 -16.539 1.00 94.44 69 ILE A C 1
ATOM 530 O O . ILE A 1 69 ? 9.669 5.825 -16.111 1.00 94.44 69 ILE A O 1
ATOM 534 N N . GLN A 1 70 ? 10.856 7.727 -16.100 1.00 95.69 70 GLN A N 1
ATOM 535 C CA . GLN A 1 70 ? 10.067 8.379 -15.050 1.00 95.69 70 GLN A CA 1
ATOM 536 C C . GLN A 1 70 ? 8.646 8.745 -15.524 1.00 95.69 70 GLN A C 1
ATOM 538 O O . GLN A 1 70 ? 7.694 8.608 -14.755 1.00 95.69 70 GLN A O 1
ATOM 543 N N . VAL A 1 71 ? 8.469 9.119 -16.797 1.00 95.88 71 VAL A N 1
ATOM 544 C CA . VAL A 1 71 ? 7.146 9.324 -17.418 1.00 95.88 71 VAL A CA 1
ATOM 545 C C . VAL A 1 71 ? 6.374 8.004 -17.532 1.00 95.88 71 VAL A C 1
ATOM 547 O O . VAL A 1 71 ? 5.207 7.948 -17.141 1.00 95.88 71 VAL A O 1
ATOM 550 N N . GLU A 1 72 ? 7.009 6.925 -18.002 1.00 93.19 72 GLU A N 1
ATOM 551 C CA . GLU A 1 72 ? 6.364 5.605 -18.094 1.00 93.19 72 GLU A CA 1
ATOM 552 C C . GLU A 1 72 ? 6.032 5.040 -16.693 1.00 93.19 72 GLU A C 1
ATOM 554 O O . GLU A 1 72 ? 4.933 4.529 -16.475 1.00 93.19 72 GLU A O 1
ATOM 559 N N . LEU A 1 73 ? 6.900 5.251 -15.696 1.00 94.00 73 LEU A N 1
ATOM 560 C CA . LEU A 1 73 ? 6.635 4.942 -14.285 1.00 94.00 73 LEU A CA 1
ATOM 561 C C . LEU A 1 73 ? 5.451 5.741 -13.714 1.00 94.00 73 LEU A C 1
ATOM 563 O O . LEU A 1 73 ? 4.603 5.173 -13.021 1.00 94.00 73 LEU A O 1
ATOM 567 N N . ALA A 1 74 ? 5.373 7.047 -13.986 1.00 93.81 74 ALA A N 1
ATOM 568 C CA . ALA A 1 74 ? 4.260 7.885 -13.544 1.00 93.81 74 ALA A CA 1
ATOM 569 C C . ALA A 1 74 ? 2.928 7.414 -14.154 1.00 93.81 74 ALA A C 1
ATOM 571 O O . ALA A 1 74 ? 1.927 7.318 -13.443 1.00 93.81 74 ALA A O 1
ATOM 572 N N . TRP A 1 75 ? 2.937 7.037 -15.436 1.00 92.75 75 TRP A N 1
ATOM 573 C CA . TRP A 1 75 ? 1.788 6.461 -16.136 1.00 92.75 75 TRP A CA 1
ATOM 574 C C . TRP A 1 75 ? 1.353 5.117 -15.529 1.00 92.75 75 TRP A C 1
ATOM 576 O O . TRP A 1 75 ? 0.177 4.944 -15.209 1.00 92.75 75 TRP A O 1
ATOM 586 N N . VAL A 1 76 ? 2.288 4.193 -15.274 1.00 89.38 76 VAL A N 1
ATOM 587 C CA . VAL A 1 76 ? 2.005 2.901 -14.615 1.00 89.38 76 VAL A CA 1
ATOM 588 C C . VAL A 1 76 ? 1.412 3.098 -13.213 1.00 89.38 76 VAL A C 1
ATOM 590 O O . VAL A 1 76 ? 0.419 2.455 -12.864 1.00 89.38 76 VAL A O 1
ATOM 593 N N . ARG A 1 77 ? 1.960 4.026 -12.417 1.00 90.44 77 ARG A N 1
ATOM 594 C CA . ARG A 1 77 ? 1.433 4.360 -11.080 1.00 90.44 77 ARG A CA 1
ATOM 595 C C . ARG A 1 77 ? 0.033 4.979 -11.148 1.00 90.44 77 ARG A C 1
ATOM 597 O O . ARG A 1 77 ? -0.822 4.620 -10.339 1.00 90.44 77 ARG A O 1
ATOM 604 N N . ALA A 1 78 ? -0.225 5.852 -12.124 1.00 86.88 78 ALA A N 1
ATOM 605 C CA . ALA A 1 78 ? -1.550 6.425 -12.354 1.00 86.88 78 ALA A CA 1
ATOM 606 C C . ALA A 1 78 ? -2.579 5.345 -12.733 1.00 86.88 78 ALA A C 1
ATOM 608 O O . ALA A 1 78 ? -3.654 5.294 -12.137 1.00 86.88 78 ALA A O 1
ATOM 609 N N . TRP A 1 79 ? -2.241 4.427 -13.645 1.00 83.44 79 TRP A N 1
ATOM 610 C CA . TRP A 1 79 ? -3.138 3.329 -14.025 1.00 83.44 79 TRP A CA 1
ATOM 611 C C . TRP A 1 79 ? -3.407 2.341 -12.890 1.00 83.44 79 TRP A C 1
ATOM 613 O O . TRP A 1 79 ? -4.550 1.905 -12.745 1.00 83.44 79 TRP A O 1
ATOM 623 N N . LYS A 1 80 ? -2.421 2.050 -12.027 1.00 82.50 80 LYS A N 1
ATOM 624 C CA . LYS A 1 80 ? -2.667 1.281 -10.795 1.00 82.50 80 LYS A CA 1
ATOM 625 C C . LYS A 1 80 ? -3.696 1.982 -9.897 1.00 82.50 80 LYS A C 1
ATOM 627 O O . LYS A 1 80 ? -4.625 1.334 -9.414 1.00 82.50 80 LYS A O 1
ATOM 632 N N . ALA A 1 81 ? -3.555 3.293 -9.689 1.00 79.62 81 ALA A N 1
ATOM 633 C CA . ALA A 1 81 ? -4.486 4.069 -8.869 1.00 79.62 81 ALA A CA 1
ATOM 634 C C . ALA A 1 81 ? -5.905 4.112 -9.471 1.00 79.62 81 ALA A C 1
ATOM 636 O O . ALA A 1 81 ? -6.877 3.922 -8.742 1.00 79.62 81 ALA A O 1
ATOM 637 N N . VAL A 1 82 ? -6.026 4.287 -10.794 1.00 76.19 82 VAL A N 1
ATOM 638 C CA . VAL A 1 82 ? -7.312 4.241 -11.515 1.00 76.19 82 VAL A CA 1
ATOM 639 C C . VAL A 1 82 ? -7.969 2.868 -11.372 1.00 76.19 82 VAL A C 1
ATOM 641 O O . VAL A 1 82 ? -9.119 2.792 -10.943 1.00 76.19 82 VAL A O 1
ATOM 644 N N . ALA A 1 83 ? -7.247 1.777 -11.655 1.00 73.12 83 ALA A N 1
ATOM 645 C CA . ALA A 1 83 ? -7.771 0.414 -11.526 1.00 73.12 83 ALA A CA 1
ATOM 646 C C . ALA A 1 83 ? -8.283 0.123 -10.103 1.00 73.12 83 ALA A C 1
ATOM 648 O O . ALA A 1 83 ? -9.335 -0.493 -9.932 1.00 73.12 83 ALA A O 1
ATOM 649 N N . GLY A 1 84 ? -7.590 0.644 -9.085 1.00 68.50 84 GLY A N 1
ATOM 650 C CA . GLY A 1 84 ? -7.995 0.546 -7.684 1.00 68.50 84 GLY A CA 1
ATOM 651 C C . GLY A 1 84 ? -9.229 1.363 -7.277 1.00 68.50 84 GLY A C 1
ATOM 652 O O . GLY A 1 84 ? -9.652 1.232 -6.128 1.00 68.50 84 GLY A O 1
ATOM 653 N N . ALA A 1 85 ? -9.800 2.176 -8.175 1.00 68.62 85 ALA A N 1
ATOM 654 C CA . ALA A 1 85 ? -10.970 3.025 -7.926 1.00 68.62 85 ALA A CA 1
ATOM 655 C C . ALA A 1 85 ? -12.221 2.652 -8.756 1.00 68.62 85 ALA A C 1
ATOM 657 O O . ALA A 1 85 ? -13.335 2.975 -8.339 1.00 68.62 85 ALA A O 1
ATOM 658 N N . VAL A 1 86 ? -12.071 1.963 -9.900 1.00 69.56 86 VAL A N 1
ATOM 659 C CA . VAL A 1 86 ? -13.167 1.736 -10.875 1.00 69.56 86 VAL A CA 1
ATOM 660 C C . VAL A 1 86 ? -14.461 1.161 -10.262 1.00 69.56 86 VAL A C 1
ATOM 662 O O . VAL A 1 86 ? -15.522 1.730 -10.530 1.00 69.56 86 VAL A O 1
ATOM 665 N N . PRO A 1 87 ? -14.456 0.102 -9.421 1.00 61.09 87 PRO A N 1
ATOM 666 C CA . PRO A 1 87 ? -15.712 -0.470 -8.922 1.00 61.09 87 PRO A CA 1
ATOM 667 C C . PRO A 1 87 ? -16.465 0.408 -7.917 1.00 61.09 87 PRO A C 1
ATOM 669 O O . PRO A 1 87 ? -17.674 0.251 -7.784 1.00 61.09 87 PRO A O 1
ATOM 672 N N . GLY A 1 88 ? -15.791 1.353 -7.248 1.00 63.50 88 GLY A N 1
ATOM 673 C CA . GLY A 1 88 ? -16.472 2.353 -6.416 1.00 63.50 88 GLY A CA 1
ATOM 674 C C . GLY A 1 88 ? -17.254 3.365 -7.258 1.00 63.50 88 GLY A C 1
ATOM 675 O O . GLY A 1 88 ? -18.339 3.793 -6.875 1.00 63.50 88 GLY A O 1
ATOM 676 N N . TYR A 1 89 ? -16.742 3.701 -8.445 1.00 66.75 89 TYR A N 1
ATOM 677 C CA . TYR A 1 89 ? -17.428 4.584 -9.387 1.00 66.75 89 TYR A CA 1
ATOM 678 C C . TYR A 1 89 ? -18.654 3.904 -10.020 1.00 66.75 89 TYR A C 1
ATOM 680 O O . TYR A 1 89 ? -19.735 4.483 -10.046 1.00 66.75 89 TYR A O 1
ATOM 688 N N . LEU A 1 90 ? -18.523 2.646 -10.458 1.00 69.44 90 LEU A N 1
ATOM 689 C CA . LEU A 1 90 ? -19.565 1.920 -11.207 1.00 69.44 90 LEU A CA 1
ATOM 690 C C . LEU A 1 90 ? -20.686 1.290 -10.350 1.00 69.44 90 LEU A C 1
ATOM 692 O O . LEU A 1 90 ? -21.466 0.484 -10.864 1.00 69.44 90 LEU A O 1
ATOM 696 N N . HIS A 1 91 ? -20.793 1.661 -9.072 1.00 65.69 91 HIS A N 1
ATOM 697 C CA . HIS A 1 91 ? -21.658 1.017 -8.075 1.00 65.69 91 HIS A CA 1
ATOM 698 C C . HIS A 1 91 ? -23.161 0.959 -8.428 1.00 65.69 91 HIS A C 1
ATOM 700 O O . HIS A 1 91 ? -23.836 0.025 -8.005 1.00 65.69 91 HIS A O 1
ATOM 706 N N . GLU A 1 92 ? -23.688 1.894 -9.227 1.00 65.38 92 GLU A N 1
ATOM 707 C CA . GLU A 1 92 ? -25.094 1.875 -9.677 1.00 65.38 92 GLU A CA 1
ATOM 708 C C . GLU A 1 92 ? -25.362 0.898 -10.838 1.00 65.38 92 GLU A C 1
ATOM 710 O O . GLU A 1 92 ? -26.500 0.485 -11.056 1.00 65.38 92 GLU A O 1
ATOM 715 N N . THR A 1 93 ? -24.330 0.518 -11.600 1.00 69.25 93 THR A N 1
ATOM 716 C CA . THR A 1 93 ? -24.475 -0.297 -12.829 1.00 69.25 93 THR A CA 1
ATOM 717 C C . THR A 1 93 ? -24.114 -1.769 -12.636 1.00 69.25 93 THR A C 1
ATOM 719 O O . THR A 1 93 ? -24.467 -2.609 -13.465 1.00 69.25 93 THR A O 1
ATOM 722 N N . LEU A 1 94 ? -23.429 -2.104 -11.540 1.00 60.28 94 LEU A N 1
ATOM 723 C CA . LEU A 1 94 ? -22.993 -3.459 -11.215 1.00 60.28 94 LEU A CA 1
ATOM 724 C C . LEU A 1 94 ? -23.835 -4.008 -10.048 1.00 60.28 94 LEU A C 1
ATOM 726 O O . LEU A 1 94 ? -23.889 -3.375 -8.996 1.00 60.28 94 LEU A O 1
ATOM 730 N N . PRO A 1 95 ? -24.479 -5.186 -10.176 1.00 60.88 95 PRO A N 1
ATOM 731 C CA . PRO A 1 95 ? -25.272 -5.762 -9.091 1.00 60.88 95 PRO A CA 1
ATOM 732 C C . PRO A 1 95 ? -24.481 -5.924 -7.788 1.00 60.88 95 PRO A C 1
ATOM 734 O O . PRO A 1 95 ? -23.303 -6.269 -7.812 1.00 60.88 95 PRO A O 1
ATOM 737 N N . THR A 1 96 ? -25.153 -5.873 -6.636 1.00 53.72 96 THR A N 1
ATOM 738 C CA . THR A 1 96 ? -24.540 -6.210 -5.333 1.00 53.72 96 THR A CA 1
ATOM 739 C C . THR A 1 96 ? -24.014 -7.652 -5.256 1.00 53.72 96 THR A C 1
ATOM 741 O O . THR A 1 96 ? -23.202 -7.972 -4.396 1.00 53.72 96 THR A O 1
ATOM 744 N N . ARG A 1 97 ? -24.399 -8.532 -6.194 1.00 48.62 97 ARG A N 1
ATOM 745 C CA . ARG A 1 97 ? -23.780 -9.858 -6.387 1.00 48.62 97 ARG A CA 1
ATOM 746 C C . ARG A 1 97 ? -22.476 -9.836 -7.199 1.00 48.62 97 ARG A C 1
ATOM 748 O O . ARG A 1 97 ? -21.683 -10.757 -7.054 1.00 48.62 97 ARG A O 1
ATOM 755 N N . LEU A 1 98 ? -22.210 -8.792 -7.984 1.00 52.72 98 LEU A N 1
ATOM 756 C CA . LEU A 1 98 ? -20.896 -8.537 -8.585 1.00 52.72 98 LEU A CA 1
ATOM 757 C C . LEU A 1 98 ? -19.902 -7.911 -7.592 1.00 52.72 98 LEU A C 1
ATOM 759 O O . LEU A 1 98 ? -18.726 -7.814 -7.918 1.00 52.72 98 LEU A O 1
ATOM 763 N N . VAL A 1 99 ? -20.300 -7.599 -6.353 1.00 47.84 99 VAL A N 1
ATOM 764 C CA . VAL A 1 99 ? -19.350 -7.286 -5.261 1.00 47.84 99 VAL A CA 1
ATOM 765 C C . VAL A 1 99 ? -18.455 -8.497 -4.938 1.00 47.84 99 VAL A C 1
ATOM 767 O O . VAL A 1 99 ? -17.296 -8.336 -4.573 1.00 47.84 99 VAL A O 1
ATOM 770 N N . TRP A 1 100 ? -18.913 -9.725 -5.208 1.00 45.91 100 TRP A N 1
ATOM 771 C CA . TRP A 1 100 ? -18.054 -10.918 -5.171 1.00 45.91 100 TRP A CA 1
ATOM 772 C C . TRP A 1 100 ? -17.008 -10.955 -6.302 1.00 45.91 100 TRP A C 1
ATOM 774 O O . TRP A 1 100 ? -16.006 -11.648 -6.175 1.00 45.91 100 TRP A O 1
ATOM 784 N N . ALA A 1 101 ? -17.205 -10.186 -7.380 1.00 49.59 101 ALA A N 1
ATOM 785 C CA . ALA A 1 101 ? -16.195 -9.934 -8.411 1.00 49.59 101 ALA A CA 1
ATOM 786 C C . ALA A 1 101 ? -15.388 -8.646 -8.144 1.00 49.59 101 ALA A C 1
ATOM 788 O O . ALA A 1 101 ? -14.234 -8.560 -8.560 1.00 49.59 101 ALA A O 1
ATOM 789 N N . SER A 1 102 ? -15.932 -7.662 -7.409 1.00 41.47 102 SER A N 1
ATOM 790 C CA . SER A 1 102 ? -15.114 -6.554 -6.894 1.00 41.47 102 SER A CA 1
ATOM 791 C C . SER A 1 102 ? -14.101 -7.072 -5.873 1.00 41.47 102 SER A C 1
ATOM 793 O O . SER A 1 102 ? -12.958 -6.637 -5.903 1.00 41.47 102 SER A O 1
ATOM 795 N N . ALA A 1 103 ? -14.440 -8.095 -5.084 1.00 44.88 103 ALA A N 1
ATOM 796 C CA . ALA A 1 103 ? -13.531 -8.859 -4.222 1.00 44.88 103 ALA A CA 1
ATOM 797 C C . ALA A 1 103 ? -12.395 -9.635 -4.954 1.00 44.88 103 ALA A C 1
ATOM 799 O O . ALA A 1 103 ? -11.860 -10.592 -4.396 1.00 44.88 103 ALA A O 1
ATOM 800 N N . ALA A 1 104 ? -11.997 -9.213 -6.168 1.00 52.19 104 ALA A N 1
ATOM 801 C CA . ALA A 1 104 ? -10.867 -9.753 -6.933 1.00 52.19 104 ALA A CA 1
ATOM 802 C C . ALA A 1 104 ? -9.821 -8.728 -7.483 1.00 52.19 104 ALA A C 1
ATOM 804 O O . ALA A 1 104 ? -9.043 -9.112 -8.352 1.00 52.19 104 ALA A O 1
ATOM 805 N N . PHE A 1 105 ? -9.761 -7.453 -7.038 1.00 43.38 105 PHE A N 1
ATOM 806 C CA . PHE A 1 105 ? -8.884 -6.408 -7.647 1.00 43.38 105 PHE A CA 1
ATOM 807 C C . PHE A 1 105 ? -7.811 -5.677 -6.774 1.00 43.38 105 PHE A C 1
ATOM 809 O O . PHE A 1 105 ? -6.651 -5.682 -7.171 1.00 43.38 105 PHE A O 1
ATOM 816 N N . GLN A 1 106 ? -8.112 -5.030 -5.628 1.00 49.06 106 GLN A N 1
ATOM 817 C CA . GLN A 1 106 ? -7.088 -4.471 -4.689 1.00 49.06 106 GLN A CA 1
ATOM 818 C C . GLN A 1 106 ? -7.338 -4.616 -3.161 1.00 49.06 106 GLN A C 1
ATOM 820 O O . GLN A 1 106 ? -6.726 -3.916 -2.363 1.00 49.06 106 GLN A O 1
ATOM 825 N N . PHE A 1 107 ? -8.199 -5.502 -2.660 1.00 53.44 107 PHE A N 1
ATOM 826 C CA . PHE A 1 107 ? -8.453 -6.808 -3.257 1.00 53.44 107 PHE A CA 1
ATOM 827 C C . PHE A 1 107 ? -9.828 -7.066 -3.909 1.00 53.44 107 PHE A C 1
ATOM 829 O O . PHE A 1 107 ? -10.091 -8.211 -4.193 1.00 53.44 107 PHE A O 1
ATOM 836 N N . LEU A 1 108 ? -10.762 -6.167 -4.261 1.00 40.75 108 LEU A N 1
ATOM 837 C CA . LEU A 1 108 ? -11.025 -4.744 -4.021 1.00 40.75 108 LEU A CA 1
ATOM 838 C C . LEU A 1 108 ? -12.209 -4.689 -3.048 1.00 40.75 108 LEU A C 1
ATOM 840 O O . LEU A 1 108 ? -13.346 -4.399 -3.411 1.00 40.75 108 LEU A O 1
ATOM 844 N N . GLY A 1 109 ? -11.916 -4.995 -1.785 1.00 44.44 109 GLY A N 1
ATOM 845 C CA . GLY A 1 109 ? -12.772 -4.605 -0.661 1.00 44.44 109 GLY A CA 1
ATOM 846 C C . GLY A 1 109 ? -12.684 -3.104 -0.343 1.00 44.44 109 GLY A C 1
ATOM 847 O O . GLY A 1 109 ? -13.357 -2.638 0.566 1.00 44.44 109 GLY A O 1
ATOM 848 N N . GLY A 1 110 ? -11.848 -2.350 -1.076 1.00 60.66 110 GLY A N 1
ATOM 849 C CA . GLY A 1 110 ? -11.706 -0.894 -0.975 1.00 60.66 110 GLY A CA 1
ATOM 850 C C . GLY A 1 110 ? -10.313 -0.401 -0.563 1.00 60.66 110 GLY A C 1
ATOM 851 O O . GLY A 1 110 ? -10.050 0.801 -0.619 1.00 60.66 110 GLY A O 1
ATOM 852 N N . GLY A 1 111 ? -9.396 -1.307 -0.213 1.00 69.38 111 GLY A N 1
ATOM 853 C CA . GLY A 1 111 ? -8.048 -0.983 0.261 1.00 69.38 111 GLY A CA 1
ATOM 854 C C . GLY A 1 111 ? -8.058 -0.300 1.635 1.00 69.38 111 GLY A C 1
ATOM 855 O O . GLY A 1 111 ? -9.112 -0.168 2.263 1.00 69.38 111 GLY A O 1
ATOM 856 N N . ASN A 1 112 ? -6.890 0.171 2.090 1.00 70.62 112 ASN A N 1
ATOM 857 C CA . ASN A 1 112 ? -6.736 0.771 3.425 1.00 70.62 112 ASN A CA 1
ATOM 858 C C . ASN A 1 112 ? -7.775 1.888 3.697 1.00 70.62 112 ASN A C 1
ATOM 860 O O . ASN A 1 112 ? -8.405 1.929 4.748 1.00 70.62 112 ASN A O 1
ATOM 864 N N . ARG A 1 113 ? -8.069 2.739 2.701 1.00 70.25 113 ARG A N 1
ATOM 865 C CA . ARG A 1 113 ? -8.997 3.880 2.848 1.00 70.25 113 ARG A CA 1
ATOM 866 C C . ARG A 1 113 ? -10.423 3.495 3.262 1.00 70.25 113 ARG A C 1
ATOM 868 O O . ARG A 1 113 ? -11.016 4.205 4.070 1.00 70.25 113 ARG A O 1
ATOM 875 N N . VAL A 1 114 ? -10.980 2.404 2.729 1.00 75.19 114 VAL A N 1
ATOM 876 C CA . VAL A 1 114 ? -12.331 1.952 3.117 1.00 75.19 114 VAL A CA 1
ATOM 877 C C . VAL A 1 114 ? -12.296 1.269 4.480 1.00 75.19 114 VAL A C 1
ATOM 879 O O . VAL A 1 114 ? -13.177 1.520 5.299 1.00 75.19 114 VAL A O 1
ATOM 882 N N . LEU A 1 115 ? -11.253 0.484 4.763 1.00 74.31 115 LEU A N 1
ATOM 883 C CA . LEU A 1 115 ? -11.082 -0.167 6.061 1.00 74.31 115 LEU A CA 1
ATOM 884 C C . LEU A 1 115 ? -10.958 0.863 7.194 1.00 74.31 115 LEU A C 1
ATOM 886 O O . LEU A 1 115 ? -11.717 0.793 8.156 1.00 74.31 115 LEU A O 1
ATOM 890 N N . LEU A 1 116 ? -10.116 1.889 7.035 1.00 75.12 116 LEU A N 1
ATOM 891 C CA . LEU A 1 116 ? -10.026 3.014 7.974 1.00 75.12 116 LEU A CA 1
ATOM 892 C C . LEU A 1 116 ? -11.353 3.763 8.118 1.00 75.12 116 LEU A C 1
ATOM 894 O O . LEU A 1 116 ? -11.692 4.184 9.221 1.00 75.12 116 LEU A O 1
ATOM 898 N N . SER A 1 117 ? -12.127 3.933 7.041 1.00 78.81 117 SER A N 1
ATOM 899 C CA . SER A 1 117 ? -13.452 4.559 7.140 1.00 78.81 117 SER A CA 1
ATOM 900 C C . SER A 1 117 ? -14.395 3.735 8.020 1.00 78.81 117 SER A C 1
ATOM 902 O O . SER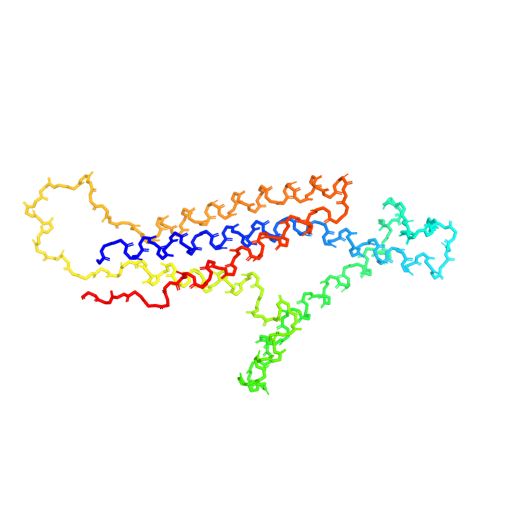 A 1 117 ? -15.018 4.293 8.920 1.00 78.81 117 SER A O 1
ATOM 904 N N . LEU A 1 118 ? -14.468 2.418 7.800 1.00 78.69 118 LEU A N 1
ATOM 905 C CA . LEU A 1 118 ? -15.307 1.505 8.583 1.00 78.69 118 LEU A CA 1
ATOM 906 C C . LEU A 1 118 ? -14.868 1.450 10.051 1.00 78.69 118 LEU A C 1
ATOM 908 O O . LEU A 1 118 ? -15.699 1.569 10.949 1.00 78.69 118 LEU A O 1
ATOM 912 N N . VAL A 1 119 ? -13.562 1.340 10.307 1.00 77.12 119 VAL A N 1
ATOM 913 C CA . VAL A 1 119 ? -12.998 1.312 11.664 1.00 77.12 119 VAL A CA 1
ATOM 914 C C . VAL A 1 119 ? -13.268 2.626 12.406 1.00 77.12 119 VAL A C 1
ATOM 916 O O . VAL A 1 119 ? -13.663 2.599 13.571 1.00 77.12 119 VAL A O 1
ATOM 919 N N . ASN A 1 120 ? -13.163 3.777 11.733 1.00 73.19 120 ASN A N 1
ATOM 920 C CA . ASN A 1 120 ? -13.540 5.066 12.318 1.00 73.19 120 ASN A CA 1
ATOM 921 C C . ASN A 1 120 ? -15.047 5.163 12.617 1.00 73.19 120 ASN A C 1
ATOM 923 O O . ASN A 1 120 ? -15.416 5.693 13.666 1.00 73.19 120 ASN A O 1
ATOM 927 N N . THR A 1 121 ? -15.925 4.614 11.767 1.00 77.81 121 THR A N 1
ATOM 928 C CA . THR A 1 121 ? -17.364 4.508 12.073 1.00 77.81 121 THR A CA 1
ATOM 929 C C . THR A 1 121 ? -17.609 3.644 13.313 1.00 77.81 121 THR A C 1
ATOM 931 O O . THR A 1 121 ? -18.323 4.077 14.218 1.00 77.81 121 THR A O 1
ATOM 934 N N . VAL A 1 122 ? -16.956 2.479 13.417 1.00 77.00 122 VAL A N 1
ATOM 935 C CA . VAL A 1 122 ? -17.042 1.608 14.603 1.00 77.00 122 VAL A CA 1
ATOM 936 C C . VAL A 1 122 ? -16.583 2.349 15.861 1.00 77.00 122 VAL A C 1
ATOM 938 O O . VAL A 1 122 ? -17.294 2.321 16.860 1.00 77.00 122 VAL A O 1
ATOM 941 N N . ILE A 1 123 ? -15.465 3.083 15.823 1.00 71.69 123 ILE A N 1
ATOM 942 C CA . ILE A 1 123 ? -14.996 3.900 16.960 1.00 71.69 123 ILE A CA 1
ATOM 943 C C . ILE A 1 123 ? -16.053 4.943 17.374 1.00 71.69 123 ILE A C 1
ATOM 945 O O . ILE A 1 123 ? -16.310 5.114 18.566 1.00 71.69 123 ILE A O 1
ATOM 949 N N . VAL A 1 124 ? -16.704 5.610 16.414 1.00 71.75 124 VAL A N 1
ATOM 950 C CA . VAL A 1 124 ? -17.720 6.650 16.673 1.00 71.75 124 VAL A CA 1
ATOM 951 C C . VAL A 1 124 ? -19.018 6.097 17.280 1.00 71.75 124 VAL A C 1
ATOM 953 O O . VAL A 1 124 ? -19.634 6.788 18.099 1.00 71.75 124 VAL A O 1
ATOM 956 N N . ASP A 1 125 ? -19.433 4.879 16.917 1.00 70.50 125 ASP A N 1
ATOM 957 C CA . ASP A 1 125 ? -20.646 4.241 17.453 1.00 70.50 125 ASP A CA 1
ATOM 958 C C . ASP A 1 125 ? -20.405 3.412 18.726 1.00 70.50 125 ASP A C 1
ATOM 960 O O . ASP A 1 125 ? -21.291 3.338 19.581 1.00 70.50 125 ASP A O 1
ATOM 964 N N . VAL A 1 126 ? -19.200 2.860 18.909 1.00 67.50 126 VAL A N 1
ATOM 965 C CA . VAL A 1 126 ? -18.749 2.240 20.169 1.00 67.50 126 VAL A CA 1
ATOM 966 C C . VAL A 1 126 ? -18.625 3.281 21.287 1.00 67.50 126 VAL A C 1
ATOM 968 O O . VAL A 1 126 ? -18.908 2.982 22.449 1.00 67.50 126 VAL A O 1
ATOM 971 N N . ALA A 1 127 ? -18.221 4.509 20.951 1.00 63.28 127 ALA A N 1
ATOM 972 C CA . ALA A 1 127 ? -18.052 5.593 21.908 1.00 63.28 127 ALA A CA 1
ATOM 973 C C . ALA A 1 127 ? -19.426 6.150 22.374 1.00 63.28 127 ALA A C 1
ATOM 975 O O . ALA A 1 127 ? -20.174 6.727 21.574 1.00 63.28 127 ALA A O 1
ATOM 976 N N . PRO A 1 128 ? -19.792 6.017 23.667 1.00 55.69 128 PRO A N 1
ATOM 977 C CA . PRO A 1 128 ? -21.189 6.056 24.109 1.00 55.69 128 PRO A CA 1
ATOM 978 C C . PRO A 1 128 ? -21.885 7.418 23.947 1.00 55.69 128 PRO A C 1
ATOM 980 O O . PRO A 1 128 ? -21.378 8.466 24.349 1.00 55.69 128 PRO A O 1
ATOM 983 N N . LYS A 1 129 ? -23.113 7.398 23.414 1.00 50.84 129 LYS A N 1
ATOM 984 C CA . LYS A 1 129 ? -23.991 8.577 23.294 1.00 50.84 129 LYS A CA 1
ATOM 985 C C . LYS A 1 129 ? -24.743 8.807 24.623 1.00 50.84 129 LYS A C 1
ATOM 987 O O . LYS A 1 129 ? -25.325 7.884 25.185 1.00 50.84 129 LYS A O 1
ATOM 992 N N . GLU A 1 130 ? -24.686 10.035 25.147 1.00 56.06 130 GLU A N 1
ATOM 993 C CA . GLU A 1 130 ? -24.984 10.389 26.552 1.00 56.06 130 GLU A CA 1
ATOM 994 C C . GLU A 1 130 ? -26.469 10.172 26.953 1.00 56.06 130 GLU A C 1
ATOM 996 O O . GLU A 1 130 ? -27.365 10.924 26.564 1.00 56.06 130 GLU A O 1
ATOM 1001 N N . LYS A 1 131 ? -26.754 9.142 27.768 1.00 47.78 131 LYS A N 1
ATOM 1002 C CA . LYS A 1 131 ? -28.120 8.730 28.172 1.00 47.78 131 LYS A CA 1
ATOM 1003 C C . LYS A 1 131 ? -28.602 9.472 29.442 1.00 47.78 131 LYS A C 1
ATOM 1005 O O . LYS A 1 131 ? -28.799 8.852 30.477 1.00 47.78 131 LYS A O 1
ATOM 1010 N N . ARG A 1 132 ? -28.801 10.799 29.325 1.00 50.84 132 ARG A N 1
ATOM 1011 C CA . ARG A 1 132 ? -29.407 11.764 30.295 1.00 50.84 132 ARG A CA 1
ATOM 1012 C C . ARG A 1 132 ? -28.927 11.709 31.768 1.00 50.84 132 ARG A C 1
ATOM 1014 O O . ARG A 1 132 ? -29.408 10.886 32.540 1.00 50.84 132 ARG A O 1
ATOM 1021 N N . ILE A 1 133 ? -28.161 12.711 32.228 1.00 45.56 133 ILE A N 1
ATOM 1022 C CA . ILE A 1 133 ? -27.949 12.976 33.674 1.00 45.56 133 ILE A CA 1
ATOM 1023 C C . ILE A 1 133 ? -28.102 14.478 33.986 1.00 45.56 133 ILE A C 1
ATOM 1025 O O . ILE A 1 133 ? -27.119 15.198 34.148 1.00 45.56 133 ILE A O 1
ATOM 1029 N N . ASN A 1 134 ? -29.354 14.933 34.120 1.00 52.41 134 ASN A N 1
ATOM 1030 C CA . ASN A 1 134 ? -29.720 16.319 34.465 1.00 52.41 134 ASN A CA 1
ATOM 1031 C C . ASN A 1 134 ? -30.459 16.397 35.821 1.00 52.41 134 ASN A C 1
ATOM 1033 O O . ASN A 1 134 ? -31.522 17.002 35.908 1.00 52.41 134 ASN A O 1
ATOM 1037 N N . LEU A 1 135 ? -29.933 15.739 36.864 1.00 47.72 135 LEU A N 1
ATOM 1038 C CA . LEU A 1 135 ? -30.402 15.948 38.249 1.00 47.72 135 LEU A CA 1
ATOM 1039 C C . LEU A 1 135 ? -29.343 15.592 39.309 1.00 47.72 135 LEU A C 1
ATOM 1041 O O . LEU A 1 135 ? -29.140 16.330 40.261 1.00 47.72 135 LEU A O 1
ATOM 1045 N N . LEU A 1 136 ? -28.609 14.488 39.125 1.00 45.16 136 LEU A N 1
ATOM 1046 C CA . LEU A 1 136 ? -27.583 14.034 40.084 1.00 45.16 136 LEU A CA 1
ATOM 1047 C C . LEU A 1 136 ? -26.233 14.772 39.978 1.00 45.16 136 LEU A C 1
ATOM 1049 O O . LEU A 1 136 ? -25.374 14.591 40.836 1.00 45.16 136 LEU A O 1
ATOM 1053 N N . ARG A 1 137 ? -26.032 15.598 38.942 1.00 50.34 137 ARG A N 1
ATOM 1054 C CA . ARG A 1 137 ? -24.739 16.243 38.630 1.00 50.34 137 ARG A CA 1
ATOM 1055 C C . ARG A 1 137 ? -24.438 17.490 39.478 1.00 50.34 137 ARG A C 1
ATOM 1057 O O . ARG A 1 137 ? -23.318 17.976 39.437 1.00 50.34 137 ARG A O 1
ATOM 1064 N N . GLU A 1 138 ? -25.420 17.990 40.229 1.00 49.41 138 GLU A N 1
ATOM 1065 C CA . GLU A 1 138 ? -25.338 19.236 41.014 1.00 49.41 138 GLU A CA 1
ATOM 1066 C C . GLU A 1 138 ? -25.130 18.989 42.524 1.00 49.41 138 GLU A C 1
ATOM 1068 O O . GLU A 1 138 ? -24.655 19.862 43.242 1.00 49.41 138 GLU A O 1
ATOM 1073 N N . ILE A 1 139 ? -25.439 17.780 43.012 1.00 48.09 139 ILE A N 1
ATOM 1074 C CA . ILE A 1 139 ? -25.492 17.457 44.453 1.00 48.09 139 ILE A CA 1
ATOM 1075 C C . ILE A 1 139 ? -24.162 16.885 44.988 1.00 48.09 139 ILE A C 1
ATOM 1077 O O . ILE A 1 139 ? -23.878 16.990 46.180 1.00 48.09 139 ILE A O 1
ATOM 1081 N N . LEU A 1 140 ? -23.326 16.285 44.132 1.00 43.53 140 LEU A N 1
ATOM 1082 C CA . LEU A 1 140 ? -22.091 15.598 44.536 1.00 43.53 140 LEU A CA 1
ATOM 1083 C C . LEU A 1 140 ? -20.847 16.267 43.936 1.00 43.53 140 LEU A C 1
ATOM 1085 O O . LEU A 1 140 ? -20.472 15.998 42.795 1.00 43.53 140 LEU A O 1
ATOM 1089 N N . MET A 1 141 ? -20.162 17.090 44.739 1.00 50.91 141 MET A N 1
ATOM 1090 C CA . MET A 1 141 ? -18.910 17.780 44.384 1.00 50.91 141 MET A CA 1
ATOM 1091 C C . MET A 1 141 ? -17.718 16.811 44.228 1.00 50.91 141 MET A C 1
ATOM 1093 O O . MET A 1 141 ? -16.812 16.763 45.057 1.00 50.91 141 MET A O 1
ATOM 1097 N N . THR A 1 142 ? -17.709 16.030 43.147 1.00 46.69 142 THR A N 1
ATOM 1098 C CA . THR A 1 142 ? -16.643 15.065 42.792 1.00 46.69 142 THR A CA 1
ATOM 1099 C C . THR A 1 142 ? -16.079 15.308 41.383 1.00 46.69 142 THR A C 1
ATOM 1101 O O . THR A 1 142 ? -15.583 14.404 40.714 1.00 46.69 142 THR A O 1
ATOM 1104 N N . ASP A 1 143 ? -16.103 16.572 40.951 1.00 44.84 143 ASP A N 1
ATOM 1105 C CA . ASP A 1 143 ? -15.791 17.057 39.595 1.00 44.84 143 ASP A CA 1
ATOM 1106 C C . ASP A 1 143 ? -14.282 17.061 39.241 1.00 44.84 143 ASP A C 1
ATOM 1108 O O . ASP A 1 143 ? -13.771 17.979 38.607 1.00 44.84 143 ASP A O 1
ATOM 1112 N N . ARG A 1 144 ? -13.522 16.051 39.698 1.00 43.81 144 ARG A N 1
ATOM 1113 C CA . ARG A 1 144 ? -12.080 15.892 39.409 1.00 43.81 144 ARG A CA 1
ATOM 1114 C C . ARG A 1 144 ? -11.631 14.472 39.037 1.00 43.81 144 ARG A C 1
ATOM 1116 O O . ARG A 1 144 ? -10.427 14.237 38.993 1.00 43.81 144 ARG A O 1
ATOM 1123 N N . PHE A 1 145 ? -12.544 13.529 38.769 1.00 42.97 145 PHE A N 1
ATOM 1124 C CA . PHE A 1 145 ? -12.131 12.156 38.410 1.00 42.97 145 PHE A CA 1
ATOM 1125 C C . PHE A 1 145 ? -12.981 11.393 37.378 1.00 42.97 145 PHE A C 1
ATOM 1127 O O . PHE A 1 145 ? -12.518 10.361 36.900 1.00 42.97 145 PHE A O 1
ATOM 1134 N N . PHE A 1 146 ? -14.192 11.841 37.016 1.00 43.38 146 PHE A N 1
ATOM 1135 C CA . PHE A 1 146 ? -15.098 11.033 36.180 1.00 43.38 146 PHE A CA 1
ATOM 1136 C C . PHE A 1 146 ? -15.349 11.625 34.782 1.00 43.38 146 PHE A C 1
ATOM 1138 O O . PHE A 1 146 ? -16.278 12.404 34.573 1.00 43.38 146 PHE A O 1
ATOM 1145 N N . THR A 1 147 ? -14.471 11.231 33.851 1.00 44.03 147 THR A N 1
ATOM 1146 C CA . THR A 1 147 ? -14.708 11.004 32.405 1.00 44.03 147 THR A CA 1
ATOM 1147 C C . THR A 1 147 ? -15.937 11.684 31.779 1.00 44.03 147 THR A C 1
ATOM 1149 O O . THR A 1 147 ? -17.081 11.266 31.983 1.00 44.03 147 THR A O 1
ATOM 1152 N N . ARG A 1 148 ? -15.684 12.725 30.971 1.00 45.69 148 ARG A N 1
ATOM 1153 C CA . ARG A 1 148 ? -16.697 13.515 30.242 1.00 45.69 148 ARG A CA 1
ATOM 1154 C C . ARG A 1 148 ? -16.312 13.786 28.772 1.00 45.69 148 ARG A C 1
ATOM 1156 O O . ARG A 1 148 ? -16.962 14.593 28.118 1.00 45.69 148 ARG A O 1
ATOM 1163 N N . GLU A 1 149 ? -15.268 13.143 28.242 1.00 50.22 149 GLU A N 1
ATOM 1164 C CA . GLU A 1 149 ? -14.609 13.560 26.982 1.00 50.22 149 GLU A CA 1
ATOM 1165 C C . GLU A 1 149 ? -14.280 12.384 26.032 1.00 50.22 149 GLU A C 1
ATOM 1167 O O . GLU A 1 149 ? -13.548 12.498 25.050 1.00 50.22 149 GLU A O 1
ATOM 1172 N N . ASP A 1 150 ? -14.861 11.222 26.317 1.00 54.03 150 ASP A N 1
ATOM 1173 C CA . ASP A 1 150 ? -14.310 9.903 25.980 1.00 54.03 150 ASP A CA 1
ATOM 1174 C C . ASP A 1 150 ? -14.373 9.524 24.484 1.00 54.03 150 ASP A C 1
ATOM 1176 O O . ASP A 1 150 ? -13.945 8.438 24.090 1.00 54.03 150 ASP A O 1
ATOM 1180 N N . ARG A 1 151 ? -14.918 10.400 23.629 1.00 58.06 151 ARG A N 1
ATOM 1181 C CA . ARG A 1 151 ? -15.178 10.125 22.202 1.00 58.06 151 ARG A CA 1
ATOM 1182 C C . ARG A 1 151 ? -14.172 10.820 21.289 1.00 58.06 151 ARG A C 1
ATOM 1184 O O . ARG A 1 151 ? -13.458 10.165 20.536 1.00 58.06 151 ARG A O 1
ATOM 1191 N N . THR A 1 152 ? -14.078 12.144 21.398 1.00 65.38 152 THR A N 1
ATOM 1192 C CA . THR A 1 152 ? -13.114 12.970 20.658 1.00 65.38 152 THR A CA 1
ATOM 1193 C C . THR A 1 152 ? -11.683 12.647 21.060 1.00 65.38 152 THR A C 1
ATOM 1195 O O . THR A 1 152 ? -10.840 12.456 20.191 1.00 65.38 152 THR A O 1
ATOM 1198 N N . THR A 1 153 ? -11.412 12.509 22.359 1.00 71.56 153 THR A N 1
ATOM 1199 C CA . THR A 1 153 ? -10.060 12.221 22.859 1.00 71.56 153 THR A CA 1
ATOM 1200 C C . THR A 1 153 ? -9.574 10.842 22.404 1.00 71.56 153 THR A C 1
ATOM 1202 O O . THR A 1 153 ? -8.442 10.722 21.945 1.00 71.56 153 THR A O 1
ATOM 1205 N N . THR A 1 154 ? -10.440 9.822 22.401 1.00 69.38 154 THR A N 1
ATOM 1206 C CA . THR A 1 154 ? -10.125 8.492 21.842 1.00 69.38 154 THR A CA 1
ATOM 1207 C C . THR A 1 154 ? -9.793 8.564 20.348 1.00 69.38 154 THR A C 1
ATOM 1209 O O . THR A 1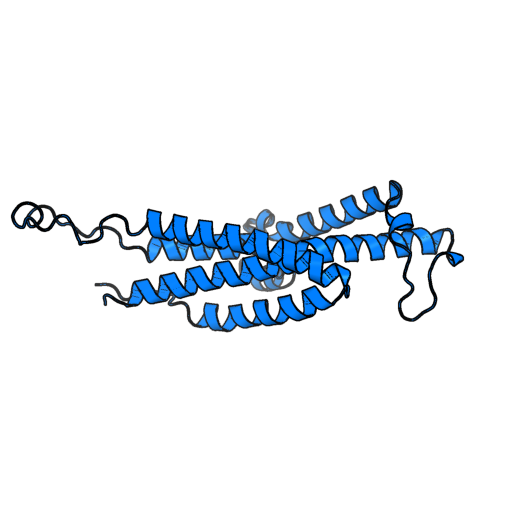 154 ? -8.785 8.006 19.919 1.00 69.38 154 THR A O 1
ATOM 1212 N N . PHE A 1 155 ? -10.584 9.300 19.559 1.00 71.31 155 PHE A N 1
ATOM 1213 C CA . PHE A 1 155 ? -10.325 9.499 18.128 1.00 71.31 155 PHE A CA 1
ATOM 1214 C C . PHE A 1 155 ? -8.989 10.219 17.869 1.00 71.31 155 PHE A C 1
ATOM 1216 O O . PHE A 1 155 ? -8.192 9.758 17.053 1.00 71.31 155 PHE A O 1
ATOM 1223 N N . TYR A 1 156 ? -8.695 11.302 18.600 1.00 79.81 156 TYR A N 1
ATOM 1224 C CA . TYR A 1 156 ? -7.426 12.026 18.463 1.00 79.81 156 TYR A CA 1
ATOM 1225 C C . TYR A 1 156 ? -6.210 11.196 18.900 1.00 79.81 156 TYR A C 1
ATOM 1227 O O . TYR A 1 156 ? -5.170 11.272 18.249 1.00 79.81 156 TYR A O 1
ATOM 1235 N N . LEU A 1 157 ? -6.327 10.378 19.953 1.00 81.75 157 LEU A N 1
ATOM 1236 C CA . LEU A 1 157 ? -5.245 9.493 20.401 1.00 81.75 157 LEU A CA 1
ATOM 1237 C C . LEU A 1 157 ? -4.956 8.374 19.390 1.00 81.75 157 LEU A C 1
ATOM 1239 O O . LEU A 1 157 ? -3.789 8.123 19.087 1.00 81.75 157 LEU A O 1
ATOM 1243 N N . ILE A 1 158 ? -5.992 7.742 18.825 1.00 80.75 158 ILE A N 1
ATOM 1244 C CA . ILE A 1 158 ? -5.827 6.733 17.765 1.00 80.75 158 ILE A CA 1
ATOM 1245 C C . ILE A 1 158 ? -5.235 7.382 16.505 1.00 80.75 158 ILE A C 1
ATOM 1247 O O . ILE A 1 158 ? -4.267 6.861 15.957 1.00 80.75 158 ILE A O 1
ATOM 1251 N N . GLY A 1 159 ? -5.731 8.553 16.092 1.00 82.44 159 GLY A N 1
ATOM 1252 C CA . GLY A 1 159 ? -5.186 9.297 14.951 1.00 82.44 159 GLY A CA 1
ATOM 1253 C C . GLY A 1 159 ? -3.718 9.702 15.133 1.00 82.44 159 GLY A C 1
ATOM 1254 O O . GLY A 1 159 ? -2.916 9.542 14.216 1.00 82.44 159 GLY A O 1
ATOM 1255 N N . ALA A 1 160 ? -3.327 10.159 16.326 1.00 87.50 160 ALA A N 1
ATOM 1256 C CA . ALA A 1 160 ? -1.932 10.476 16.638 1.00 87.50 160 ALA A CA 1
ATOM 1257 C C . ALA A 1 160 ? -1.028 9.229 16.607 1.00 87.50 160 ALA A C 1
ATOM 1259 O O . ALA A 1 160 ? 0.084 9.290 16.082 1.00 87.50 160 ALA A O 1
ATOM 1260 N N . ALA A 1 161 ? -1.506 8.088 17.115 1.00 86.75 161 ALA A N 1
ATOM 1261 C CA . ALA A 1 161 ? -0.783 6.819 17.039 1.00 86.75 161 ALA A CA 1
ATOM 1262 C C . ALA A 1 161 ? -0.634 6.315 15.588 1.00 86.75 161 ALA A C 1
ATOM 1264 O O . ALA A 1 161 ? 0.430 5.810 15.225 1.00 86.75 161 ALA A O 1
ATOM 1265 N N . VAL A 1 162 ? -1.659 6.507 14.748 1.00 86.25 162 VAL A N 1
ATOM 1266 C CA . VAL A 1 162 ? -1.616 6.222 13.303 1.00 86.25 162 VAL A CA 1
ATOM 1267 C C . VAL A 1 162 ? -0.562 7.082 12.603 1.00 86.25 162 VAL A C 1
ATOM 1269 O O . VAL A 1 162 ? 0.303 6.527 11.933 1.00 86.25 162 VAL A O 1
ATOM 1272 N N . PHE A 1 163 ? -0.532 8.402 12.825 1.00 89.88 163 PHE A N 1
ATOM 1273 C CA . PHE A 1 163 ? 0.503 9.267 12.234 1.00 89.88 163 PHE A CA 1
ATOM 1274 C C . PHE A 1 163 ? 1.928 8.896 12.677 1.00 89.88 163 PHE A C 1
ATOM 1276 O O . PHE A 1 163 ? 2.851 8.914 11.865 1.00 89.88 163 PHE A O 1
ATOM 1283 N N . LEU A 1 164 ? 2.126 8.521 13.946 1.00 93.38 164 LEU A N 1
ATOM 1284 C CA . LEU A 1 164 ? 3.424 8.021 14.416 1.00 93.38 164 LEU A CA 1
ATOM 1285 C C . LEU A 1 164 ? 3.800 6.692 13.741 1.00 93.38 164 LEU A C 1
ATOM 1287 O O . LEU A 1 164 ? 4.963 6.486 13.395 1.00 93.38 164 LEU A O 1
ATOM 1291 N N . THR A 1 165 ? 2.822 5.814 13.518 1.00 91.69 165 THR A N 1
ATOM 1292 C CA . THR A 1 165 ? 3.021 4.530 12.835 1.00 91.69 165 THR A CA 1
ATOM 1293 C C . THR A 1 165 ? 3.343 4.714 11.354 1.00 91.69 165 THR A C 1
ATOM 1295 O O . THR A 1 165 ? 4.270 4.070 10.874 1.00 91.69 165 THR A O 1
ATOM 1298 N N . ASP A 1 166 ? 2.675 5.622 10.639 1.00 90.38 166 ASP A N 1
ATOM 1299 C CA . ASP A 1 166 ? 2.968 5.963 9.236 1.00 90.38 166 ASP A CA 1
ATOM 1300 C C . ASP A 1 166 ? 4.409 6.487 9.060 1.00 90.38 166 ASP A C 1
ATOM 1302 O O . ASP A 1 166 ? 5.167 6.001 8.218 1.00 90.38 166 ASP A O 1
ATOM 1306 N N . ILE A 1 167 ? 4.851 7.393 9.943 1.00 93.31 167 ILE A N 1
ATOM 1307 C CA . ILE A 1 167 ? 6.232 7.907 9.944 1.00 93.31 167 ILE A CA 1
ATOM 1308 C C . ILE A 1 167 ? 7.245 6.776 10.193 1.00 93.31 167 ILE A C 1
ATOM 1310 O O . ILE A 1 167 ? 8.219 6.634 9.450 1.00 93.31 167 ILE A O 1
ATOM 1314 N N . LEU A 1 168 ? 7.034 5.960 11.232 1.00 94.81 168 LEU A N 1
ATOM 1315 C CA . LEU A 1 168 ? 7.964 4.886 11.602 1.00 94.81 168 LEU A CA 1
ATOM 1316 C C . LEU A 1 168 ? 7.997 3.753 10.564 1.00 94.81 168 LEU 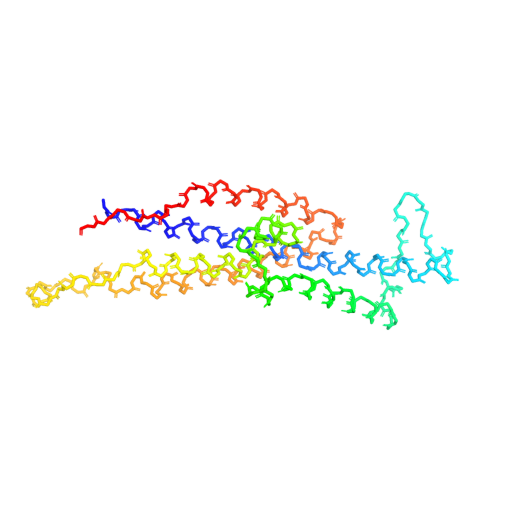A C 1
ATOM 1318 O O . LEU A 1 168 ? 9.071 3.232 10.263 1.00 94.81 168 LEU A O 1
ATOM 1322 N N . SER A 1 169 ? 6.845 3.391 10.000 1.00 93.31 169 SER A N 1
ATOM 1323 C CA . SER A 1 169 ? 6.710 2.345 8.981 1.00 93.31 169 SER A CA 1
ATOM 1324 C C . SER A 1 169 ? 7.306 2.769 7.639 1.00 93.31 169 SER A C 1
ATOM 1326 O O . SER A 1 169 ? 8.054 1.991 7.051 1.00 93.31 169 SER A O 1
ATOM 1328 N N . SER A 1 170 ? 7.094 4.017 7.210 1.00 93.62 170 SER A N 1
ATOM 1329 C CA . SER A 1 170 ? 7.725 4.589 6.014 1.00 93.62 170 SER A CA 1
ATOM 1330 C C . SER A 1 170 ? 9.257 4.608 6.120 1.00 93.62 170 SER A C 1
ATOM 1332 O O . SER A 1 170 ? 9.957 4.214 5.182 1.00 93.62 170 SER A O 1
ATOM 1334 N N . LEU A 1 171 ? 9.802 4.996 7.283 1.00 94.12 171 LEU A N 1
ATOM 1335 C CA . LEU A 1 171 ? 11.246 4.917 7.550 1.00 94.12 171 LEU A CA 1
ATOM 1336 C C . LEU A 1 171 ? 11.744 3.462 7.560 1.00 94.12 171 LEU A C 1
ATOM 1338 O O . LEU A 1 171 ? 12.777 3.163 6.957 1.00 94.12 171 LEU A O 1
ATOM 1342 N N . ALA A 1 172 ? 11.013 2.546 8.202 1.00 94.75 172 ALA A N 1
ATOM 1343 C CA . ALA A 1 172 ? 11.364 1.128 8.234 1.00 94.75 172 ALA A CA 1
ATOM 1344 C C . ALA A 1 172 ? 11.356 0.500 6.829 1.00 94.75 172 ALA A C 1
ATOM 1346 O O . ALA A 1 172 ? 12.308 -0.192 6.471 1.00 94.75 172 ALA A O 1
ATOM 1347 N N . GLY A 1 173 ? 10.343 0.789 6.007 1.00 93.94 173 GLY A N 1
ATOM 1348 C CA . GLY A 1 173 ? 10.237 0.336 4.619 1.00 93.94 173 GLY A CA 1
ATOM 1349 C C . GLY A 1 173 ? 11.419 0.792 3.762 1.00 93.94 173 GLY A C 1
ATOM 1350 O O . GLY A 1 173 ? 12.027 -0.025 3.068 1.00 93.94 173 GLY A O 1
ATOM 1351 N N . ALA A 1 174 ? 11.820 2.063 3.875 1.00 92.81 174 ALA A N 1
ATOM 1352 C CA . ALA A 1 174 ? 12.995 2.603 3.187 1.00 92.81 174 ALA A CA 1
ATOM 1353 C C . ALA A 1 174 ? 14.318 1.951 3.651 1.00 92.81 174 ALA A C 1
ATOM 1355 O O . ALA A 1 174 ? 15.175 1.621 2.827 1.00 92.81 174 ALA A O 1
ATOM 1356 N N . VAL A 1 175 ? 14.486 1.705 4.956 1.00 94.31 175 VAL A N 1
ATOM 1357 C CA . VAL A 1 175 ? 15.678 1.024 5.498 1.00 94.31 175 VAL A CA 1
ATOM 1358 C C . VAL A 1 175 ? 15.729 -0.451 5.081 1.00 94.31 175 VAL A C 1
ATOM 1360 O O . VAL A 1 175 ? 16.796 -0.944 4.713 1.00 94.31 175 VAL A O 1
ATOM 1363 N N . LEU A 1 176 ? 14.600 -1.162 5.090 1.00 94.12 176 LEU A N 1
ATOM 1364 C CA . LEU A 1 176 ? 14.510 -2.556 4.639 1.00 94.12 176 LEU A CA 1
ATOM 1365 C C . LEU A 1 176 ? 14.820 -2.678 3.136 1.00 94.12 176 LEU A C 1
ATOM 1367 O O . LEU A 1 176 ? 15.620 -3.533 2.750 1.00 94.12 176 LEU A O 1
ATOM 1371 N N . LEU A 1 177 ? 14.270 -1.772 2.318 1.00 93.00 177 LEU A N 1
ATOM 1372 C CA . LEU A 1 177 ? 14.535 -1.660 0.879 1.00 93.00 177 LEU A CA 1
ATOM 1373 C C . LEU A 1 177 ? 16.028 -1.506 0.564 1.00 93.00 177 LEU A C 1
ATOM 1375 O O . LEU A 1 177 ? 16.509 -2.102 -0.396 1.00 93.00 177 LEU A O 1
ATOM 1379 N N . SER A 1 178 ? 16.771 -0.754 1.388 1.00 90.19 178 SER A N 1
ATOM 1380 C CA . SER A 1 178 ? 18.218 -0.555 1.214 1.00 90.19 178 SER A CA 1
ATOM 1381 C C . SER A 1 178 ? 19.060 -1.838 1.340 1.00 90.19 178 SER A C 1
ATOM 1383 O O . SER A 1 178 ? 20.230 -1.835 0.960 1.00 90.19 178 SER A O 1
ATOM 1385 N N . ARG A 1 179 ? 18.485 -2.933 1.869 1.00 90.31 179 ARG A N 1
ATOM 1386 C CA . ARG A 1 179 ? 19.165 -4.228 2.060 1.00 90.31 179 ARG A CA 1
ATOM 1387 C C . ARG A 1 179 ? 18.692 -5.300 1.083 1.00 90.31 179 ARG A C 1
ATOM 1389 O O . ARG A 1 179 ? 19.522 -6.013 0.532 1.00 90.31 179 ARG A O 1
ATOM 1396 N N . ASP A 1 180 ? 17.381 -5.440 0.894 1.00 88.50 180 ASP A N 1
ATOM 1397 C CA . ASP A 1 180 ? 16.779 -6.372 -0.067 1.00 88.50 180 ASP A CA 1
ATOM 1398 C C . ASP A 1 180 ? 15.409 -5.854 -0.520 1.00 88.50 180 ASP A C 1
ATOM 1400 O O . ASP A 1 180 ? 14.582 -5.433 0.287 1.00 88.50 180 ASP A O 1
ATOM 1404 N N . LEU A 1 181 ? 15.153 -5.951 -1.823 1.00 86.00 181 LEU A N 1
ATOM 1405 C CA . LEU A 1 181 ? 13.946 -5.460 -2.490 1.00 86.00 181 LEU A CA 1
ATOM 1406 C C . LEU A 1 181 ? 12.664 -6.153 -1.997 1.00 86.00 181 LEU A C 1
ATOM 1408 O O . LEU A 1 181 ? 11.590 -5.554 -1.984 1.00 86.00 181 LEU A O 1
ATOM 1412 N N . TRP A 1 182 ? 12.782 -7.418 -1.585 1.00 88.06 182 TRP A N 1
ATOM 1413 C CA . TRP A 1 182 ? 11.656 -8.260 -1.173 1.00 88.06 182 TRP A CA 1
ATOM 1414 C C . TRP A 1 182 ? 11.459 -8.313 0.345 1.00 88.06 182 TRP A C 1
ATOM 1416 O O . TRP A 1 182 ? 10.406 -8.743 0.812 1.00 88.06 182 TRP A O 1
ATOM 1426 N N . LEU A 1 183 ? 12.452 -7.890 1.129 1.00 91.19 183 LEU A N 1
ATOM 1427 C CA . LEU A 1 183 ? 12.411 -7.917 2.589 1.00 91.19 183 LEU A CA 1
ATOM 1428 C C . LEU A 1 183 ? 11.262 -7.090 3.199 1.00 91.19 183 LEU A C 1
ATOM 1430 O O . LEU A 1 183 ? 10.625 -7.616 4.111 1.00 91.19 183 LEU A O 1
ATOM 1434 N N . PRO A 1 184 ? 10.906 -5.890 2.691 1.00 93.06 184 PRO A N 1
ATOM 1435 C CA . PRO A 1 184 ? 9.709 -5.177 3.137 1.00 93.06 184 PRO A CA 1
ATOM 1436 C C . PRO A 1 184 ? 8.435 -6.023 3.005 1.00 93.06 184 PRO A C 1
ATOM 1438 O O . PRO A 1 184 ? 7.685 -6.161 3.965 1.00 93.06 184 PRO A O 1
ATOM 1441 N N . TYR A 1 185 ? 8.238 -6.688 1.862 1.00 90.25 185 TYR A N 1
ATOM 1442 C CA . TYR A 1 185 ? 7.070 -7.540 1.607 1.00 90.25 185 TYR A CA 1
ATOM 1443 C C . TYR A 1 185 ? 7.036 -8.793 2.491 1.00 90.25 185 TYR A C 1
ATOM 1445 O O . TYR A 1 185 ? 5.961 -9.207 2.926 1.00 90.25 185 TYR A O 1
ATOM 1453 N N . LYS A 1 186 ? 8.202 -9.369 2.819 1.00 92.19 186 LYS A N 1
ATOM 1454 C CA . LYS A 1 186 ? 8.326 -10.494 3.768 1.00 92.19 186 LYS A CA 1
ATOM 1455 C C . LYS A 1 186 ? 7.913 -10.114 5.200 1.00 92.19 186 LYS A C 1
ATOM 1457 O O . LYS A 1 186 ? 7.536 -11.003 5.954 1.00 92.19 186 LYS A O 1
ATOM 1462 N N . PHE A 1 187 ? 7.960 -8.828 5.567 1.00 92.94 187 PHE A N 1
ATOM 1463 C CA . PHE A 1 187 ? 7.457 -8.324 6.852 1.00 92.94 187 PHE A CA 1
ATOM 1464 C C . PHE A 1 187 ? 6.017 -7.794 6.770 1.00 92.94 187 PHE A C 1
ATOM 1466 O O . PHE A 1 187 ? 5.228 -8.065 7.669 1.00 92.94 187 PHE A O 1
ATOM 1473 N N . ALA A 1 188 ? 5.639 -7.111 5.688 1.00 91.06 188 ALA A N 1
ATOM 1474 C CA . ALA A 1 188 ? 4.285 -6.591 5.488 1.00 91.06 188 ALA A CA 1
ATOM 1475 C C . ALA A 1 188 ? 3.228 -7.708 5.381 1.00 91.06 188 ALA A C 1
ATOM 1477 O O . ALA A 1 188 ? 2.173 -7.637 6.008 1.00 91.06 188 ALA A O 1
ATOM 1478 N N . THR A 1 189 ? 3.525 -8.794 4.657 1.00 88.94 189 THR A N 1
ATOM 1479 C CA . THR A 1 189 ? 2.571 -9.903 4.462 1.00 88.94 189 THR A CA 1
ATOM 1480 C C . THR A 1 189 ? 2.114 -10.604 5.756 1.00 88.94 189 THR A C 1
ATOM 1482 O O . THR A 1 189 ? 0.903 -10.770 5.907 1.00 88.94 189 THR A O 1
ATOM 1485 N N . PRO A 1 190 ? 2.973 -10.982 6.730 1.00 92.31 190 PRO A N 1
ATOM 1486 C CA . PRO A 1 190 ? 2.495 -11.528 8.003 1.00 92.31 190 PRO A CA 1
ATOM 1487 C C . PRO A 1 190 ? 1.778 -10.493 8.887 1.00 92.31 190 PRO A C 1
ATOM 1489 O O . PRO A 1 190 ? 0.890 -10.881 9.643 1.00 92.31 190 PRO A O 1
ATOM 1492 N N . ILE A 1 191 ? 2.103 -9.197 8.779 1.00 90.88 191 ILE A N 1
ATOM 1493 C CA . ILE A 1 191 ? 1.372 -8.121 9.476 1.00 90.88 191 ILE A CA 1
ATOM 1494 C C . ILE A 1 191 ? -0.067 -8.040 8.944 1.00 90.88 191 ILE A C 1
ATOM 1496 O O . ILE A 1 191 ? -1.014 -8.055 9.731 1.00 90.88 191 ILE A O 1
ATOM 1500 N N . LEU A 1 192 ? -0.245 -8.075 7.618 1.00 85.06 192 LEU A N 1
ATOM 1501 C CA . LEU A 1 192 ? -1.565 -8.124 6.984 1.00 85.06 192 LEU A CA 1
ATOM 1502 C C . LEU A 1 192 ? -2.346 -9.388 7.374 1.00 85.06 192 LEU A C 1
ATOM 1504 O O . LEU A 1 192 ? -3.531 -9.311 7.685 1.00 85.06 192 LEU A O 1
ATOM 1508 N N . LEU A 1 193 ? -1.686 -10.552 7.412 1.00 88.19 193 LEU A N 1
ATOM 1509 C CA . LEU A 1 193 ? -2.313 -11.809 7.839 1.00 88.19 193 LEU A CA 1
ATOM 1510 C C . LEU A 1 193 ? -2.776 -11.777 9.308 1.00 88.19 193 LEU A C 1
ATOM 1512 O O . LEU A 1 193 ? -3.767 -12.426 9.640 1.00 88.19 193 LEU A O 1
ATOM 1516 N N . LEU A 1 194 ? -2.120 -10.994 10.172 1.00 88.69 194 LEU A N 1
ATOM 1517 C CA . LEU A 1 194 ? -2.511 -10.804 11.573 1.00 88.69 194 LEU A CA 1
ATOM 1518 C C . LEU A 1 194 ? -3.720 -9.859 11.745 1.00 88.69 194 LEU A C 1
ATOM 1520 O O . LEU A 1 194 ? -4.404 -9.930 12.766 1.00 88.69 194 LEU A O 1
ATOM 1524 N N . ALA A 1 195 ? -4.064 -9.048 10.738 1.00 85.81 195 ALA A N 1
ATOM 1525 C CA . ALA A 1 195 ? -5.287 -8.241 10.753 1.00 85.81 195 ALA A CA 1
ATOM 1526 C C . ALA A 1 195 ? -6.569 -9.095 10.634 1.00 85.81 195 ALA A C 1
ATOM 1528 O O . ALA A 1 195 ? -7.575 -8.789 11.274 1.00 85.81 195 ALA A O 1
ATOM 1529 N N . PHE A 1 196 ? -6.542 -10.206 9.885 1.00 85.94 196 PHE A N 1
ATOM 1530 C CA . PHE A 1 196 ? -7.709 -11.085 9.695 1.00 85.94 196 PHE A CA 1
ATOM 1531 C C . PHE A 1 196 ? -8.291 -11.663 11.005 1.00 85.94 196 PHE A C 1
ATOM 1533 O O . PHE A 1 196 ? -9.491 -11.482 11.229 1.00 85.94 196 PHE A O 1
ATOM 1540 N N . PRO A 1 197 ? -7.520 -12.296 11.917 1.00 87.75 197 PRO A N 1
ATOM 1541 C CA . PRO A 1 197 ? -8.072 -12.763 13.192 1.00 87.75 197 PRO A CA 1
ATOM 1542 C C . PRO A 1 197 ? -8.571 -11.618 14.089 1.00 87.75 197 PRO A C 1
ATOM 1544 O O . PRO A 1 197 ? -9.463 -11.846 14.899 1.00 87.75 197 PRO A O 1
ATOM 1547 N N . LEU A 1 198 ? -8.059 -10.390 13.928 1.00 84.75 198 LEU A N 1
ATOM 1548 C CA . LEU A 1 198 ? -8.556 -9.216 14.654 1.00 84.75 198 LEU A CA 1
ATOM 1549 C C . LEU A 1 198 ? -9.881 -8.692 14.085 1.00 84.75 198 LEU A C 1
ATOM 1551 O O . LEU A 1 198 ? -10.761 -8.347 14.867 1.00 84.75 198 LEU A O 1
ATOM 1555 N N . THR A 1 199 ? -10.079 -8.709 12.760 1.00 82.81 199 THR A N 1
ATOM 1556 C CA . THR A 1 199 ? -11.402 -8.411 12.172 1.00 82.81 199 THR A CA 1
ATOM 1557 C C . THR A 1 199 ? -12.463 -9.418 12.619 1.00 82.81 199 THR A C 1
ATOM 1559 O O . THR A 1 199 ? -13.566 -9.016 12.968 1.00 82.81 199 THR A O 1
ATOM 1562 N N . LEU A 1 200 ? -12.115 -10.707 12.718 1.00 83.38 200 LEU A N 1
ATOM 1563 C CA . LEU A 1 200 ? -13.012 -11.756 13.223 1.00 83.38 200 LEU A CA 1
ATOM 1564 C C . LEU A 1 200 ? -13.272 -11.674 14.741 1.00 83.38 200 LEU A C 1
ATOM 1566 O O . LEU A 1 200 ? -14.227 -12.277 15.226 1.00 83.38 200 LEU A O 1
ATOM 1570 N N . ALA A 1 201 ? -12.437 -10.950 15.492 1.00 84.12 201 ALA A N 1
ATOM 1571 C CA . ALA A 1 201 ? -12.618 -10.696 16.923 1.00 84.12 201 ALA A CA 1
ATOM 1572 C C . ALA A 1 201 ? -13.384 -9.389 17.220 1.00 84.12 201 ALA A C 1
ATOM 1574 O O . ALA A 1 201 ? -13.725 -9.127 18.377 1.00 84.12 201 ALA A O 1
ATOM 1575 N N . LEU A 1 202 ? -13.652 -8.559 16.205 1.00 81.75 202 LEU A N 1
ATOM 1576 C CA . LEU A 1 202 ? -14.372 -7.298 16.359 1.00 81.75 202 LEU A CA 1
ATOM 1577 C C . LEU A 1 202 ? -15.880 -7.569 16.568 1.00 81.75 202 LEU A C 1
ATOM 1579 O O . LEU A 1 202 ? -16.497 -8.255 15.753 1.00 81.75 202 LEU A O 1
ATOM 1583 N N . PRO A 1 203 ? -16.513 -7.052 17.639 1.00 74.00 203 PRO A N 1
ATOM 1584 C CA . PRO A 1 203 ? -17.924 -7.320 17.900 1.00 74.00 203 PRO A CA 1
ATOM 1585 C C . PRO A 1 203 ? -18.840 -6.449 17.024 1.00 74.00 203 PRO A C 1
ATOM 1587 O O . PRO A 1 203 ? -19.010 -5.263 17.296 1.00 74.00 203 PRO A O 1
ATOM 1590 N N . GLU A 1 204 ? -19.492 -7.071 16.035 1.00 69.25 204 GLU A N 1
ATOM 1591 C CA . GLU A 1 204 ? -20.486 -6.464 15.120 1.00 69.25 204 GLU A CA 1
ATOM 1592 C C . GLU A 1 204 ? -21.574 -5.633 15.830 1.00 69.25 204 GLU A C 1
ATOM 1594 O O . GLU A 1 204 ? -22.045 -4.620 15.318 1.00 69.25 204 GLU A O 1
ATOM 1599 N N . THR A 1 205 ? -21.982 -6.043 17.036 1.00 68.31 205 THR A N 1
ATOM 1600 C CA . THR A 1 205 ? -22.958 -5.311 17.854 1.00 68.31 205 THR A CA 1
ATOM 1601 C C . THR A 1 205 ? -22.536 -5.275 19.317 1.00 68.31 205 THR A C 1
ATOM 1603 O O . THR A 1 205 ? -22.361 -6.326 19.940 1.00 68.31 205 THR A O 1
ATOM 1606 N N . LEU A 1 206 ? -22.470 -4.081 19.914 1.00 64.25 206 LEU A N 1
ATOM 1607 C CA . LEU A 1 206 ? -22.418 -3.959 21.372 1.00 64.25 206 LEU A CA 1
ATOM 1608 C C . LEU A 1 206 ? -23.760 -4.400 21.992 1.00 64.25 206 LEU A C 1
ATOM 1610 O O . LEU A 1 206 ? -24.817 -4.005 21.491 1.00 64.25 206 LEU A O 1
ATOM 1614 N N . PRO A 1 207 ? -23.752 -5.165 23.102 1.00 61.50 207 PRO A N 1
ATOM 1615 C CA . PRO A 1 207 ? -24.977 -5.511 23.816 1.00 61.50 207 PRO A CA 1
ATOM 1616 C C . PRO A 1 207 ? -25.629 -4.245 24.391 1.00 61.50 207 PRO A C 1
ATOM 1618 O O . PRO A 1 207 ? -24.982 -3.473 25.104 1.00 61.50 207 PRO A O 1
ATOM 1621 N N . GLN A 1 208 ? -26.907 -4.030 24.072 1.00 57.41 208 GLN A N 1
ATOM 1622 C CA . GLN A 1 208 ? -27.641 -2.826 24.473 1.00 57.41 208 GLN A CA 1
ATOM 1623 C C . GLN A 1 208 ? -27.934 -2.803 25.993 1.00 57.41 208 GLN A C 1
ATOM 1625 O O . GLN A 1 208 ? -28.230 -3.862 26.553 1.00 57.41 208 GLN A O 1
ATOM 1630 N N . PRO A 1 209 ? -27.864 -1.625 26.655 1.00 54.00 209 PRO A N 1
ATOM 1631 C CA . PRO A 1 209 ? -28.145 -1.447 28.084 1.00 54.00 209 PRO A CA 1
ATOM 1632 C C . PRO A 1 209 ? -29.564 -0.934 28.398 1.00 54.00 209 PRO A C 1
ATOM 1634 O O . PRO A 1 209 ? -29.981 0.105 27.816 1.00 54.00 209 PRO A O 1
#